Protein AF-A0A919XMY4-F1 (afdb_monomer)

pLDDT: mean 80.83, std 18.98, range [34.69, 98.69]

Sequence (285 aa):
MEPEFDKDGRPLPEPIHHLTDFSEKLHTEYVEYVQKDGIPMADNPIEQMRMIQKELKRFMMKYKFALQEVETKIKILQEEFQMLHDYNPIEHTKSRLKSPESILKKLMRKGGASSLEEIKETIRDIAGIRITCSFISDIYRISAMLQNQNDLKTLSVKDYIKNPKPNGYKSLHMIVEVPVFMSDHEESICVEIQIRTIAMDFWASLEHKIFYKYYETVPQRLIDDLKKAADTAYELDTTMEQLHHEMEDIKRANQSDGKEDFQLLIDNQPFRIPENLLNIISPKS

Radius of gyration: 25.49 Å; Cα contacts (8 Å, |Δi|>4): 297; chains: 1; bounding box: 72×59×70 Å

Secondary structure (DSSP, 8-state):
-PPPB-TTSPBPPPP---HHHHHHHHHHHHHHHHHHS-----S-HHHHHHHHHHHHHHHHHHHHHHHHHHHHHHHHHHHHHHHHSSS-SEEEEEEEEPPHHHHHHHHHTTT--SSHHHHHHH-TTSEEEEEEESSHHHHHHHHHHHHT-TT-EEEEEEETTTS--TT----EEEEEEEEEE-SS-EEEEEEEEEEEEHHHHHHHHHHHHHHHHHTT---HHHHHHHHHHHHHHHHHHHHHHHHHHHHHHHHHHH--------EEEETTEEEEPPHHHHHHHS---

Solvent-accessible surface area (backbone atoms only — not comparable to full-atom values): 16484 Å² total; per-residue (Å²): 132,85,84,53,61,45,101,85,73,45,75,52,78,77,83,80,89,48,76,65,62,51,53,53,48,55,50,51,55,50,54,55,54,53,71,73,53,88,65,88,75,68,96,41,72,69,58,50,52,50,51,53,52,50,51,53,49,52,57,55,45,53,40,52,50,38,47,51,56,53,49,50,55,51,48,51,52,48,51,52,28,62,74,76,42,99,60,56,52,61,74,50,74,48,78,47,74,59,50,71,67,59,48,50,61,51,31,57,78,69,78,51,68,94,47,75,67,50,42,55,74,73,47,49,63,46,17,33,39,38,41,28,15,71,34,73,68,36,40,56,50,53,50,50,58,52,58,67,36,91,69,36,47,74,75,47,78,49,56,19,67,86,54,49,45,95,60,36,52,48,34,38,37,35,33,30,35,29,76,34,82,54,101,86,52,76,45,79,39,53,34,24,40,37,33,27,29,57,56,41,49,53,52,53,54,50,51,50,56,51,58,68,71,52,79,83,70,79,57,66,68,57,44,52,52,46,19,51,53,36,52,54,39,51,53,49,50,53,52,54,43,51,53,50,52,52,51,52,54,54,48,58,76,67,66,83,83,80,91,79,82,78,63,47,72,57,96,88,40,83,38,78,66,53,68,74,55,52,65,68,72,46,80,82,128

Mean predicted aligned error: 12.59 Å

Structure (mmCIF, N/CA/C/O backbone):
data_AF-A0A919XMY4-F1
#
_entry.id   AF-A0A919XMY4-F1
#
loop_
_atom_site.group_PDB
_atom_site.id
_atom_site.type_symbol
_atom_site.label_atom_id
_atom_site.label_alt_id
_atom_site.label_comp_id
_atom_site.label_asym_id
_atom_site.label_entity_id
_atom_site.label_seq_id
_atom_site.pdbx_PDB_ins_code
_atom_site.Cartn_x
_atom_site.Cartn_y
_atom_site.Cartn_z
_atom_site.occupancy
_atom_site.B_iso_or_equiv
_atom_site.auth_seq_id
_atom_site.auth_comp_id
_atom_site.auth_asym_id
_atom_site.auth_atom_id
_atom_site.pdbx_PDB_model_num
ATOM 1 N N . MET A 1 1 ? 30.631 -27.951 -10.699 1.00 41.69 1 MET A N 1
ATOM 2 C CA . MET A 1 1 ? 29.655 -27.473 -9.700 1.00 41.69 1 MET A CA 1
ATOM 3 C C . MET A 1 1 ? 28.334 -28.135 -10.026 1.00 41.69 1 MET A C 1
ATOM 5 O O . MET A 1 1 ? 28.025 -28.238 -11.207 1.00 41.69 1 MET A O 1
ATOM 9 N N . GLU A 1 2 ? 27.627 -28.671 -9.033 1.00 34.69 2 GLU A N 1
ATOM 10 C CA . GLU A 1 2 ? 26.255 -29.151 -9.241 1.00 34.69 2 GLU A CA 1
ATOM 11 C C . GLU A 1 2 ? 25.323 -27.940 -9.448 1.00 34.69 2 GLU A C 1
ATOM 13 O O . GLU A 1 2 ? 25.548 -26.912 -8.807 1.00 34.69 2 GLU A O 1
ATOM 18 N N . PRO A 1 3 ? 24.329 -28.011 -10.352 1.00 43.81 3 PRO A N 1
ATOM 19 C CA . PRO A 1 3 ? 23.424 -26.894 -10.614 1.00 43.81 3 PRO A CA 1
ATOM 20 C C . PRO A 1 3 ? 22.475 -26.660 -9.429 1.00 43.81 3 PRO A C 1
ATOM 22 O O . PRO A 1 3 ? 21.850 -27.598 -8.935 1.00 43.81 3 PRO A O 1
ATOM 25 N N . GLU A 1 4 ? 22.351 -25.409 -8.981 1.00 47.38 4 GLU A N 1
ATOM 26 C CA . GLU A 1 4 ? 21.371 -25.010 -7.963 1.00 47.38 4 GLU A CA 1
ATOM 27 C C . GLU A 1 4 ? 19.981 -24.806 -8.586 1.00 47.38 4 GLU A C 1
ATOM 29 O O . GLU A 1 4 ? 19.860 -24.463 -9.760 1.00 47.38 4 GLU A O 1
ATOM 34 N N . PHE A 1 5 ? 18.917 -25.008 -7.805 1.00 58.41 5 PHE A N 1
ATOM 35 C CA . PHE A 1 5 ? 17.522 -24.935 -8.256 1.00 58.41 5 PHE A CA 1
ATOM 36 C C . PHE A 1 5 ? 16.726 -23.916 -7.427 1.00 58.41 5 PHE A C 1
ATOM 38 O O . PHE A 1 5 ? 16.998 -23.706 -6.245 1.00 58.41 5 PHE A O 1
ATOM 45 N N . ASP A 1 6 ? 15.731 -23.273 -8.040 1.00 57.56 6 ASP A N 1
ATOM 46 C CA . ASP A 1 6 ? 14.829 -22.340 -7.378 1.00 57.56 6 ASP A CA 1
ATOM 47 C C . ASP A 1 6 ? 13.785 -23.056 -6.500 1.00 57.56 6 ASP A C 1
ATOM 49 O O . ASP A 1 6 ? 13.635 -24.279 -6.501 1.00 57.56 6 ASP A O 1
ATOM 53 N N . LYS A 1 7 ? 13.021 -22.263 -5.741 1.00 41.16 7 LYS A N 1
ATOM 54 C CA . LYS A 1 7 ? 11.948 -22.731 -4.842 1.00 41.16 7 LYS A CA 1
ATOM 55 C C . LYS A 1 7 ? 10.801 -23.487 -5.537 1.00 41.16 7 LYS A C 1
ATOM 57 O O . LYS A 1 7 ? 9.967 -24.055 -4.838 1.00 41.16 7 LYS A O 1
ATOM 62 N N . ASP A 1 8 ? 10.752 -23.465 -6.868 1.00 50.22 8 ASP A N 1
ATOM 63 C CA . ASP A 1 8 ? 9.780 -24.175 -7.698 1.00 50.22 8 ASP A CA 1
ATOM 64 C C . ASP A 1 8 ? 10.435 -25.363 -8.451 1.00 50.22 8 ASP A C 1
ATOM 66 O O . ASP A 1 8 ? 9.806 -25.957 -9.326 1.00 50.22 8 ASP A O 1
ATOM 70 N N . GLY A 1 9 ? 11.685 -25.725 -8.126 1.00 39.31 9 GLY A N 1
ATOM 71 C CA . GLY A 1 9 ? 12.407 -26.865 -8.701 1.00 39.31 9 GLY A CA 1
ATOM 72 C C . GLY A 1 9 ? 13.001 -26.622 -10.091 1.00 39.31 9 GLY A C 1
ATOM 73 O O . GLY A 1 9 ? 13.332 -27.583 -10.786 1.00 39.31 9 GLY A O 1
ATOM 74 N N . ARG A 1 10 ? 13.135 -25.364 -10.528 1.00 54.97 10 ARG A N 1
ATOM 75 C CA . ARG A 1 10 ? 13.745 -25.008 -11.820 1.00 54.97 10 ARG A CA 1
ATOM 76 C C . ARG A 1 10 ? 15.230 -24.689 -11.645 1.00 54.97 10 ARG A C 1
ATOM 78 O O . ARG A 1 10 ? 15.568 -24.017 -10.678 1.00 54.97 10 ARG A O 1
ATOM 85 N N . PRO A 1 11 ? 16.122 -25.130 -12.546 1.00 38.53 11 PRO A N 1
ATOM 86 C CA . PRO A 1 11 ? 17.546 -24.830 -12.428 1.00 38.53 11 PRO A CA 1
ATOM 87 C C . PRO A 1 11 ? 17.769 -23.313 -12.478 1.00 38.53 11 PRO A C 1
ATOM 89 O O . PRO A 1 11 ? 17.250 -22.628 -13.364 1.00 38.53 11 PRO A O 1
ATOM 92 N N . LEU A 1 12 ? 18.514 -22.790 -11.506 1.00 39.41 12 LEU A N 1
ATOM 93 C CA . LEU A 1 12 ? 18.945 -21.401 -11.480 1.00 39.41 12 LEU A CA 1
ATOM 94 C C . LEU A 1 12 ? 19.948 -21.185 -12.623 1.00 39.41 12 LEU A C 1
ATOM 96 O O . LEU A 1 12 ? 20.833 -22.019 -12.827 1.00 39.41 12 LEU A O 1
ATOM 100 N N . PRO A 1 13 ? 19.824 -20.090 -13.392 1.00 43.88 13 PRO A N 1
ATOM 101 C CA . PRO A 1 13 ? 20.823 -19.757 -14.398 1.00 43.88 13 PRO A CA 1
ATOM 102 C C . PRO A 1 13 ? 22.179 -19.526 -13.720 1.00 43.88 13 PRO A C 1
ATOM 104 O O . PRO A 1 13 ? 22.237 -18.895 -12.663 1.00 43.88 13 PRO A O 1
ATOM 107 N N . GLU A 1 14 ? 23.259 -20.033 -14.325 1.00 42.19 14 GLU A N 1
ATOM 108 C CA . GLU A 1 14 ? 24.609 -19.857 -13.782 1.00 42.19 14 GLU A CA 1
ATOM 109 C C . GLU A 1 14 ? 24.935 -18.365 -13.567 1.00 42.19 14 GLU A C 1
ATOM 111 O O . GLU A 1 14 ? 24.555 -17.521 -14.391 1.00 42.19 14 GLU A O 1
ATOM 116 N N . PRO A 1 15 ? 25.639 -18.010 -12.475 1.00 40.59 15 PRO A N 1
ATOM 117 C CA . PRO A 1 15 ? 26.050 -16.636 -12.233 1.00 40.59 15 PRO A CA 1
ATOM 118 C C . PRO A 1 15 ? 26.950 -16.148 -13.376 1.00 40.59 15 PRO A C 1
ATOM 120 O O . PRO A 1 15 ? 28.037 -16.671 -13.617 1.00 40.59 15 PRO A O 1
ATOM 123 N N . ILE A 1 16 ? 26.491 -15.118 -14.092 1.00 43.62 16 ILE A N 1
ATOM 124 C CA . ILE A 1 16 ? 27.255 -14.473 -15.164 1.00 43.62 16 ILE A CA 1
ATOM 125 C C . ILE A 1 16 ? 28.449 -13.756 -14.520 1.00 43.62 16 ILE A C 1
ATOM 127 O O . ILE A 1 16 ? 28.322 -12.645 -14.008 1.00 43.62 16 ILE A O 1
ATOM 131 N N . HIS A 1 17 ? 29.616 -14.400 -14.532 1.00 41.69 17 HIS A N 1
ATOM 132 C CA . HIS A 1 17 ? 30.827 -13.900 -13.875 1.00 41.69 17 HIS A CA 1
ATOM 133 C C . HIS A 1 17 ? 31.517 -12.721 -14.584 1.00 41.69 17 HIS A C 1
ATOM 135 O O . HIS A 1 17 ? 32.494 -12.194 -14.055 1.00 41.69 17 HIS A O 1
ATOM 141 N N . HIS A 1 18 ? 31.000 -12.226 -15.713 1.00 43.22 18 HIS A N 1
ATOM 142 C CA . HIS A 1 18 ? 31.602 -11.101 -16.431 1.00 43.22 18 HIS A CA 1
ATOM 143 C C . HIS A 1 18 ? 30.541 -10.106 -16.926 1.00 43.22 18 HIS A C 1
ATOM 145 O O . HIS A 1 18 ? 29.898 -10.297 -17.955 1.00 43.22 18 HIS A O 1
ATOM 151 N N . LEU A 1 19 ? 30.381 -8.998 -16.192 1.00 39.72 19 LEU A N 1
ATOM 152 C CA . LEU A 1 19 ? 29.582 -7.831 -16.608 1.00 39.72 19 LEU A CA 1
ATOM 153 C C . LEU A 1 19 ? 30.099 -7.192 -17.917 1.00 39.72 19 LEU A C 1
ATOM 155 O O . LEU A 1 19 ? 29.344 -6.490 -18.585 1.00 39.72 19 LEU A O 1
ATOM 159 N N . THR A 1 20 ? 31.358 -7.440 -18.292 1.00 40.69 20 THR A N 1
ATOM 160 C CA . THR A 1 20 ? 31.989 -6.942 -19.526 1.00 40.69 20 THR A CA 1
ATOM 161 C C . THR A 1 20 ? 31.537 -7.713 -20.766 1.00 40.69 20 THR A C 1
ATOM 163 O O . THR A 1 20 ? 31.088 -7.089 -21.723 1.00 40.69 20 THR A O 1
ATOM 166 N N . ASP A 1 21 ? 31.517 -9.047 -20.713 1.00 41.78 21 ASP A N 1
ATOM 167 C CA . ASP A 1 21 ? 31.079 -9.886 -21.842 1.00 41.78 21 ASP A CA 1
ATOM 168 C C . ASP A 1 21 ? 29.578 -9.729 -22.119 1.00 41.78 21 ASP A C 1
ATOM 170 O O . ASP A 1 21 ? 29.122 -9.829 -23.255 1.00 41.78 21 ASP A O 1
ATOM 174 N N . PHE A 1 22 ? 28.791 -9.435 -21.080 1.00 43.94 22 PHE A N 1
ATOM 175 C CA . PHE A 1 22 ? 27.352 -9.205 -21.192 1.00 43.94 22 PHE A CA 1
ATOM 176 C C . PHE A 1 22 ? 27.013 -7.898 -21.930 1.00 43.94 22 PHE A C 1
ATOM 178 O O . PHE A 1 22 ? 26.073 -7.859 -22.724 1.00 43.94 22 PHE A O 1
ATOM 185 N N . SER A 1 23 ? 27.803 -6.843 -21.702 1.00 42.12 23 SER A N 1
ATOM 186 C CA . SER A 1 23 ? 27.696 -5.577 -22.435 1.00 42.12 23 SER A CA 1
ATOM 187 C C . SER A 1 23 ? 27.987 -5.774 -23.921 1.00 42.12 23 SER A C 1
ATOM 189 O O . SER A 1 23 ? 27.265 -5.246 -24.761 1.00 42.12 23 SER A O 1
ATOM 191 N N . GLU A 1 24 ? 29.023 -6.545 -24.253 1.00 41.47 24 GLU A N 1
ATOM 192 C CA . GLU A 1 24 ? 29.399 -6.819 -25.644 1.00 41.47 24 GLU A CA 1
ATOM 193 C C . GLU A 1 24 ? 28.368 -7.697 -26.357 1.00 41.47 24 GLU A C 1
ATOM 195 O O . GLU A 1 24 ? 28.037 -7.441 -27.516 1.00 41.47 24 GLU A O 1
ATOM 200 N N . LYS A 1 25 ? 27.787 -8.681 -25.659 1.00 41.94 25 LYS A N 1
ATOM 201 C CA . LYS A 1 25 ? 26.754 -9.557 -26.228 1.00 41.94 25 LYS A CA 1
ATOM 202 C C . LYS A 1 25 ? 25.447 -8.820 -26.515 1.00 41.94 25 LYS A C 1
ATOM 204 O O . LYS A 1 25 ? 24.929 -8.933 -27.620 1.00 41.94 25 LYS A O 1
ATOM 209 N N . LEU A 1 26 ? 24.970 -8.007 -25.566 1.00 45.28 26 LEU A N 1
ATOM 210 C CA . LEU A 1 26 ? 23.804 -7.143 -25.777 1.00 45.28 26 LEU A CA 1
ATOM 211 C C . LEU A 1 26 ? 24.056 -6.110 -26.874 1.00 45.28 26 LEU A C 1
ATOM 213 O O . LEU A 1 26 ? 23.155 -5.818 -27.650 1.00 45.28 26 LEU A O 1
ATOM 217 N N . HIS A 1 27 ? 25.274 -5.567 -26.956 1.00 47.19 27 HIS A N 1
ATOM 218 C CA . HIS A 1 27 ? 25.643 -4.653 -28.031 1.00 47.19 27 HIS A CA 1
ATOM 219 C C . HIS A 1 27 ? 25.610 -5.355 -29.394 1.00 47.19 27 HIS A C 1
ATOM 221 O O . HIS A 1 27 ? 25.063 -4.805 -30.342 1.00 47.19 27 HIS A O 1
ATOM 227 N N . THR A 1 28 ? 26.117 -6.586 -29.480 1.00 46.22 28 THR A N 1
ATOM 228 C CA . THR A 1 28 ? 26.154 -7.364 -30.727 1.00 46.22 28 THR A CA 1
ATOM 229 C C . THR A 1 28 ? 24.750 -7.774 -31.184 1.00 46.22 28 THR A C 1
ATOM 231 O O . THR A 1 28 ? 24.394 -7.532 -32.335 1.00 46.22 28 THR A O 1
ATOM 234 N N . GLU A 1 29 ? 23.913 -8.303 -30.285 1.00 48.50 29 GLU A N 1
ATOM 235 C CA . GLU A 1 29 ? 22.518 -8.660 -30.599 1.00 48.50 29 GLU A CA 1
ATOM 236 C C . GLU A 1 29 ? 21.668 -7.427 -30.948 1.00 48.50 29 GLU A C 1
ATOM 238 O O . GLU A 1 29 ? 20.836 -7.481 -31.854 1.00 48.50 29 GLU A O 1
ATOM 243 N N . TYR A 1 30 ? 21.903 -6.288 -30.287 1.00 47.91 30 TYR A N 1
ATOM 244 C CA . TYR A 1 30 ? 21.236 -5.025 -30.607 1.00 47.91 30 TYR A CA 1
ATOM 245 C C . TYR A 1 30 ? 21.651 -4.487 -31.982 1.00 47.91 30 TYR A C 1
ATOM 247 O O . TYR A 1 30 ? 20.798 -4.035 -32.741 1.00 47.91 30 TYR A O 1
ATOM 255 N N . VAL A 1 31 ? 22.938 -4.571 -32.337 1.00 53.06 31 VAL A N 1
ATOM 256 C CA . VAL A 1 31 ? 23.450 -4.153 -33.654 1.00 53.06 31 VAL A CA 1
ATOM 257 C C . VAL A 1 31 ? 22.875 -5.026 -34.777 1.00 53.06 31 VAL A C 1
ATOM 259 O O . VAL A 1 31 ? 22.475 -4.486 -35.809 1.00 53.06 31 VAL A O 1
ATOM 262 N N . GLU A 1 32 ? 22.756 -6.341 -34.574 1.00 47.72 32 GLU A N 1
ATOM 263 C CA . GLU A 1 32 ? 22.129 -7.242 -35.554 1.00 47.72 32 GLU A CA 1
ATOM 264 C C . GLU A 1 32 ? 20.615 -7.012 -35.695 1.00 47.72 32 GLU A C 1
ATOM 266 O O . GLU A 1 32 ? 20.086 -7.047 -36.809 1.00 47.72 32 GLU A O 1
ATOM 271 N N . TYR A 1 33 ? 19.909 -6.742 -34.591 1.00 46.34 33 TYR A N 1
ATOM 272 C CA . TYR A 1 33 ? 18.477 -6.411 -34.602 1.00 46.34 33 TYR A CA 1
ATOM 273 C C . TYR A 1 33 ? 18.203 -5.123 -35.392 1.00 46.34 33 TYR A C 1
ATOM 275 O O . TYR A 1 33 ? 17.336 -5.070 -36.264 1.00 46.34 33 TYR A O 1
ATOM 283 N N . VAL A 1 34 ? 19.019 -4.105 -35.143 1.00 47.38 34 VAL A N 1
ATOM 284 C CA . VAL A 1 34 ? 18.971 -2.798 -35.798 1.00 47.38 34 VAL A CA 1
ATOM 285 C C . VAL A 1 34 ? 19.238 -2.868 -37.311 1.00 47.38 34 VAL A C 1
ATOM 287 O O . VAL A 1 34 ? 18.715 -2.053 -38.068 1.00 47.38 34 VAL A O 1
ATOM 290 N N . GLN A 1 35 ? 20.042 -3.830 -37.772 1.00 49.62 35 GLN A N 1
ATOM 291 C CA . GLN A 1 35 ? 20.335 -4.015 -39.198 1.00 49.62 35 GLN A CA 1
ATOM 292 C C . GLN A 1 35 ? 19.213 -4.729 -39.968 1.00 49.62 35 GLN A C 1
ATOM 294 O O . GLN A 1 35 ? 19.190 -4.651 -41.197 1.00 49.62 35 GLN A O 1
ATOM 299 N N . LYS A 1 36 ? 18.295 -5.424 -39.280 1.00 46.59 36 LYS A N 1
ATOM 300 C CA . LYS A 1 36 ? 17.235 -6.228 -39.911 1.00 46.59 36 LYS A CA 1
ATOM 301 C C . LYS A 1 36 ? 15.940 -5.464 -40.175 1.00 46.59 36 LYS A C 1
ATOM 303 O O . LYS A 1 36 ? 15.341 -5.683 -41.223 1.00 46.59 36 LYS A O 1
ATOM 308 N N . ASP A 1 37 ? 15.554 -4.551 -39.289 1.00 40.78 37 ASP A N 1
ATOM 309 C CA . ASP A 1 37 ? 14.349 -3.732 -39.434 1.00 40.78 37 ASP A CA 1
ATOM 310 C C . ASP A 1 37 ? 14.743 -2.254 -39.415 1.00 40.78 37 ASP A C 1
ATOM 312 O O . ASP A 1 37 ? 15.165 -1.724 -38.391 1.00 40.78 37 ASP A O 1
ATOM 316 N N . GLY A 1 38 ? 14.658 -1.595 -40.575 1.00 42.72 38 GLY A N 1
ATOM 317 C CA . GLY A 1 38 ? 15.138 -0.231 -40.812 1.00 42.72 38 GLY A CA 1
ATOM 318 C C . GLY A 1 38 ? 14.458 0.840 -39.955 1.00 42.72 38 GLY A C 1
ATOM 319 O O . GLY A 1 38 ? 13.593 1.574 -40.432 1.00 42.72 38 GLY A O 1
ATOM 320 N N . ILE A 1 39 ? 14.897 0.974 -38.705 1.00 46.66 39 ILE A N 1
ATOM 321 C CA . ILE A 1 39 ? 14.659 2.149 -37.869 1.00 46.66 39 ILE A CA 1
ATOM 322 C C . ILE A 1 39 ? 15.493 3.293 -38.471 1.00 46.66 39 ILE A C 1
ATOM 324 O O . ILE A 1 39 ? 16.689 3.096 -38.706 1.00 46.66 39 ILE A O 1
ATOM 328 N N . PRO A 1 40 ? 14.920 4.483 -38.739 1.00 44.06 40 PRO A N 1
ATOM 329 C CA . PRO A 1 40 ? 15.687 5.610 -39.252 1.00 44.06 40 PRO A CA 1
ATOM 330 C C . PRO A 1 40 ? 16.772 5.971 -38.237 1.00 44.06 40 PRO A C 1
ATOM 332 O O . PRO A 1 40 ? 16.489 6.482 -37.152 1.00 44.06 40 PRO A O 1
ATOM 335 N N . MET A 1 41 ? 18.018 5.662 -38.578 1.00 49.28 41 MET A N 1
ATOM 336 C CA . MET A 1 41 ? 19.168 6.008 -37.763 1.00 49.28 41 MET A CA 1
ATOM 337 C C . MET A 1 41 ? 19.380 7.512 -37.824 1.00 49.28 41 MET A C 1
ATOM 339 O O . MET A 1 41 ? 19.691 8.056 -38.878 1.00 49.28 41 MET A O 1
ATOM 343 N N . ALA A 1 42 ? 19.230 8.197 -36.692 1.00 52.66 42 ALA A N 1
ATOM 344 C CA . ALA A 1 42 ? 19.868 9.494 -36.547 1.00 52.66 42 ALA A CA 1
ATOM 345 C C . ALA A 1 42 ? 21.384 9.248 -36.570 1.00 52.66 42 ALA A C 1
ATOM 347 O O . ALA A 1 42 ? 21.897 8.522 -35.714 1.00 52.66 42 ALA A O 1
ATOM 348 N N . ASP A 1 43 ? 22.095 9.850 -37.524 1.00 61.78 43 ASP A N 1
ATOM 349 C CA . ASP A 1 43 ? 23.541 9.678 -37.761 1.00 61.78 43 ASP A CA 1
ATOM 350 C C . ASP A 1 43 ? 24.433 10.108 -36.569 1.00 61.78 43 ASP A C 1
ATOM 352 O O . ASP A 1 43 ? 25.660 10.011 -36.622 1.00 61.78 43 ASP A O 1
ATOM 356 N N . ASN A 1 44 ? 23.838 10.596 -35.473 1.00 76.06 44 ASN A N 1
ATOM 357 C CA . ASN A 1 44 ? 24.522 11.151 -34.314 1.00 76.06 44 ASN A CA 1
ATOM 358 C C . ASN A 1 44 ? 24.235 10.352 -33.018 1.00 76.06 44 ASN A C 1
ATOM 360 O O . ASN A 1 44 ? 23.128 10.434 -32.474 1.00 76.06 44 ASN A O 1
ATOM 364 N N . PRO A 1 45 ? 25.243 9.672 -32.433 1.00 75.88 45 PRO A N 1
ATOM 365 C CA . PRO A 1 45 ? 25.113 8.941 -31.166 1.00 75.88 45 PRO A CA 1
ATOM 366 C C . PRO A 1 45 ? 24.575 9.775 -29.989 1.00 75.88 45 PRO A C 1
ATOM 368 O O . PRO A 1 45 ? 23.895 9.255 -29.104 1.00 75.88 45 PRO A O 1
ATOM 371 N N . ILE A 1 46 ? 24.836 11.088 -29.970 1.00 77.06 46 ILE A N 1
ATOM 372 C CA . ILE A 1 46 ? 24.331 11.998 -28.927 1.00 77.06 46 ILE A CA 1
ATOM 373 C C . ILE A 1 46 ? 22.816 12.181 -29.057 1.00 77.06 46 ILE A C 1
ATOM 375 O O . ILE A 1 46 ? 22.107 12.280 -28.053 1.00 77.06 46 ILE A O 1
ATOM 379 N N . GLU A 1 47 ? 22.308 12.236 -30.285 1.00 75.62 47 GLU A N 1
ATOM 380 C CA . GLU A 1 47 ? 20.880 12.382 -30.554 1.00 75.62 47 GLU A CA 1
ATOM 381 C C . GLU A 1 47 ? 20.117 11.109 -30.183 1.00 75.62 47 GLU A C 1
ATOM 383 O O . GLU A 1 47 ? 19.093 11.192 -29.505 1.00 75.62 47 GLU A O 1
ATOM 388 N N . GLN A 1 48 ? 20.681 9.938 -30.489 1.00 73.06 48 GLN A N 1
ATOM 389 C CA . GLN A 1 48 ? 20.142 8.644 -30.057 1.00 73.06 48 GLN A CA 1
ATOM 390 C C . GLN A 1 48 ? 20.051 8.553 -28.527 1.00 73.06 48 GLN A C 1
ATOM 392 O O . GLN A 1 48 ? 18.993 8.247 -27.976 1.00 73.06 48 GLN A O 1
ATOM 397 N N . MET A 1 49 ? 21.127 8.915 -27.819 1.00 75.88 49 MET A N 1
ATOM 398 C CA . MET A 1 49 ? 21.140 8.929 -26.352 1.00 75.88 49 MET A CA 1
ATOM 399 C C . MET A 1 49 ? 20.074 9.877 -25.781 1.00 75.88 49 MET A C 1
ATOM 401 O O . MET A 1 49 ? 19.408 9.550 -24.797 1.00 75.88 49 MET A O 1
ATOM 405 N N . ARG A 1 50 ? 19.866 11.044 -26.405 1.00 81.00 50 ARG A N 1
ATOM 406 C CA . ARG A 1 50 ? 18.811 11.989 -26.003 1.00 81.00 50 ARG A CA 1
ATOM 407 C C . ARG A 1 50 ? 17.408 11.426 -26.218 1.00 81.00 50 ARG A C 1
ATOM 409 O O . ARG A 1 50 ? 16.553 11.642 -25.359 1.00 81.00 50 ARG A O 1
ATOM 416 N N . MET A 1 51 ? 17.167 10.716 -27.320 1.00 78.56 51 MET A N 1
ATOM 417 C CA . MET A 1 51 ? 15.876 10.072 -27.581 1.00 78.56 51 MET A CA 1
ATOM 418 C C . MET A 1 51 ? 15.580 8.991 -26.537 1.00 78.56 51 MET A C 1
ATOM 420 O O . MET A 1 51 ? 14.536 9.054 -25.889 1.00 78.56 51 MET A O 1
ATOM 424 N N . ILE A 1 52 ? 16.540 8.102 -26.262 1.00 83.50 52 ILE A N 1
ATOM 425 C CA . ILE A 1 52 ? 16.410 7.048 -25.240 1.00 83.50 52 ILE A CA 1
ATOM 426 C C . ILE A 1 52 ? 16.144 7.656 -23.856 1.00 83.50 52 ILE A C 1
ATOM 428 O O . ILE A 1 52 ? 15.239 7.233 -23.135 1.00 83.50 52 ILE A O 1
ATOM 432 N N . GLN A 1 53 ? 16.892 8.699 -23.479 1.00 84.50 53 GLN A N 1
ATOM 433 C CA . GLN A 1 53 ? 16.665 9.404 -22.214 1.00 84.50 53 GLN A CA 1
ATOM 434 C C . GLN A 1 53 ? 15.260 10.010 -22.133 1.00 84.50 53 GLN A C 1
ATOM 436 O O . GLN A 1 53 ? 14.632 9.973 -21.072 1.00 84.50 53 GLN A O 1
ATOM 441 N N . LYS A 1 54 ? 14.757 10.575 -23.236 1.00 88.69 54 LYS A N 1
ATOM 442 C CA . LYS A 1 54 ? 13.416 11.164 -23.302 1.00 88.69 54 LYS A CA 1
ATOM 443 C C . LYS A 1 54 ? 12.331 10.099 -23.157 1.00 88.69 54 LYS A C 1
ATOM 445 O O . LYS A 1 54 ? 11.390 10.317 -22.393 1.00 88.69 54 LYS A O 1
ATOM 450 N N . GLU A 1 55 ? 12.472 8.961 -23.828 1.00 87.62 55 GLU A N 1
ATOM 451 C CA . GLU A 1 55 ? 11.543 7.831 -23.722 1.00 87.62 55 GLU A CA 1
ATOM 452 C C . GLU A 1 55 ? 11.521 7.245 -22.312 1.00 87.62 55 GLU A C 1
ATOM 454 O O . GLU A 1 55 ? 10.450 7.141 -21.714 1.00 87.62 55 GLU A O 1
ATOM 459 N N . LEU A 1 56 ? 12.690 6.975 -21.722 1.00 87.69 56 LEU A N 1
ATOM 460 C CA . LEU A 1 56 ? 12.784 6.476 -20.350 1.00 87.69 56 LEU A CA 1
ATOM 461 C C . LEU A 1 56 ? 12.186 7.471 -19.349 1.00 87.69 56 LEU A C 1
ATOM 463 O O . LEU A 1 56 ? 11.444 7.087 -18.444 1.00 87.69 56 LEU A O 1
ATOM 467 N N . LYS A 1 57 ? 12.458 8.771 -19.519 1.00 90.75 57 LYS A N 1
ATOM 468 C CA . LYS A 1 57 ? 11.866 9.813 -18.673 1.00 90.75 57 LYS A CA 1
ATOM 469 C C . LYS A 1 57 ? 10.346 9.821 -18.795 1.00 90.75 57 LYS A C 1
ATOM 471 O O . LYS A 1 57 ? 9.667 9.916 -17.775 1.00 90.75 57 LYS A O 1
ATOM 476 N N . ARG A 1 58 ? 9.811 9.705 -20.014 1.00 91.12 58 ARG A N 1
ATOM 477 C CA . ARG A 1 58 ? 8.366 9.646 -20.262 1.00 91.12 58 ARG A CA 1
ATOM 478 C C . ARG A 1 58 ? 7.747 8.394 -19.644 1.00 91.12 58 ARG A C 1
ATOM 480 O O . ARG A 1 58 ? 6.713 8.505 -18.996 1.00 91.12 58 ARG A O 1
ATOM 487 N N . PHE A 1 59 ? 8.399 7.242 -19.778 1.00 91.81 59 PHE A N 1
ATOM 488 C CA . PHE A 1 59 ? 7.989 5.990 -19.146 1.00 91.81 59 PHE A CA 1
ATOM 489 C C . PHE A 1 59 ? 7.885 6.141 -17.624 1.00 91.81 59 PHE A C 1
ATOM 491 O O . PHE A 1 59 ? 6.821 5.919 -17.053 1.00 91.81 59 PHE A O 1
ATOM 498 N N . MET A 1 60 ? 8.948 6.618 -16.969 1.00 94.75 60 MET A N 1
ATOM 499 C CA . MET A 1 60 ? 8.976 6.806 -15.512 1.00 94.75 60 MET A CA 1
ATOM 500 C C . MET A 1 60 ? 7.980 7.868 -15.023 1.00 94.75 60 MET A C 1
ATOM 502 O O . MET A 1 60 ? 7.430 7.750 -13.928 1.00 94.75 60 MET A O 1
ATOM 506 N N . MET A 1 61 ? 7.737 8.905 -15.826 1.00 94.44 61 MET A N 1
ATOM 507 C CA . MET A 1 61 ? 6.828 10.001 -15.490 1.00 94.44 61 MET A CA 1
ATOM 508 C C . MET A 1 61 ? 5.377 9.533 -15.337 1.00 94.44 61 MET A C 1
ATOM 510 O O . MET A 1 61 ? 4.720 9.955 -14.390 1.00 94.44 61 MET A O 1
ATOM 514 N N . LYS A 1 62 ? 4.907 8.617 -16.191 1.00 95.19 62 LYS A N 1
ATOM 515 C CA . LYS A 1 62 ? 3.548 8.052 -16.105 1.00 95.19 62 LYS A CA 1
ATOM 516 C C . LYS A 1 62 ? 3.291 7.399 -14.741 1.00 95.19 62 LYS A C 1
ATOM 518 O O . LYS A 1 62 ? 2.280 7.665 -14.104 1.00 95.19 62 LYS A O 1
ATOM 523 N N . TYR A 1 63 ? 4.251 6.615 -14.244 1.00 97.00 63 TYR A N 1
ATOM 524 C CA . TYR A 1 63 ? 4.171 5.991 -12.916 1.00 97.00 63 TYR A CA 1
ATOM 525 C C . TYR A 1 63 ? 4.243 7.004 -11.776 1.00 97.00 63 TYR A C 1
ATOM 527 O O . TYR A 1 63 ? 3.579 6.823 -10.759 1.00 97.00 63 TYR A O 1
ATOM 535 N N . LYS A 1 64 ? 5.024 8.080 -11.931 1.00 96.81 64 LYS A N 1
ATOM 536 C CA . LYS A 1 64 ? 5.024 9.179 -10.959 1.00 96.81 64 LYS A CA 1
ATOM 537 C C . LYS A 1 64 ? 3.643 9.836 -10.873 1.00 96.81 64 LYS A C 1
ATOM 539 O O . LYS A 1 64 ? 3.178 10.085 -9.770 1.00 96.81 64 LYS A O 1
ATOM 544 N N . PHE A 1 65 ? 2.999 10.107 -12.005 1.00 97.31 65 PHE A N 1
ATOM 545 C CA . PHE A 1 65 ? 1.667 10.714 -12.022 1.00 97.31 65 PHE A CA 1
ATOM 546 C C . PHE A 1 65 ? 0.603 9.767 -11.465 1.00 97.31 65 PHE A C 1
ATOM 548 O O . PHE A 1 65 ? -0.175 10.182 -10.615 1.00 97.31 65 PHE A O 1
ATOM 555 N N . ALA A 1 66 ? 0.656 8.478 -11.811 1.00 97.62 66 ALA A N 1
ATOM 556 C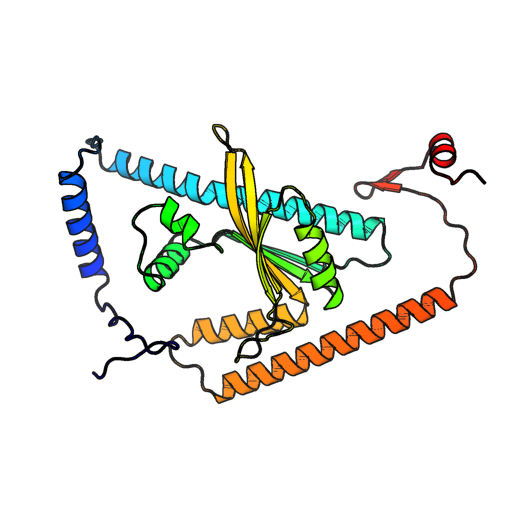 CA . ALA A 1 66 ? -0.211 7.467 -11.202 1.00 97.62 66 ALA A CA 1
ATOM 557 C C . ALA A 1 66 ? -0.079 7.421 -9.668 1.00 97.62 66 ALA A C 1
ATOM 559 O O . ALA A 1 66 ? -1.078 7.287 -8.967 1.00 97.62 66 ALA A O 1
ATOM 560 N N . LEU A 1 67 ? 1.143 7.564 -9.129 1.00 97.50 67 LEU A N 1
ATOM 561 C CA . LEU A 1 67 ? 1.351 7.674 -7.680 1.00 97.50 67 LEU A CA 1
ATOM 562 C C . LEU A 1 67 ? 0.650 8.902 -7.098 1.00 97.50 67 LEU A C 1
ATOM 564 O O . LEU A 1 67 ? -0.031 8.766 -6.091 1.00 97.50 67 LEU A O 1
ATOM 568 N N . GLN A 1 68 ? 0.785 10.069 -7.730 1.00 97.50 68 GLN A N 1
ATOM 569 C CA . GLN A 1 68 ? 0.193 11.317 -7.237 1.00 97.50 68 GLN A CA 1
ATOM 570 C C . GLN A 1 68 ? -1.343 11.275 -7.219 1.00 97.50 68 GLN A C 1
ATOM 572 O O . GLN A 1 68 ? -1.955 11.752 -6.263 1.00 97.50 68 GLN A O 1
ATOM 577 N N . GLU A 1 69 ? -1.960 10.670 -8.236 1.00 97.50 69 GLU A N 1
ATOM 578 C CA . GLU A 1 69 ? -3.412 10.452 -8.298 1.00 97.50 69 GLU A CA 1
ATOM 579 C C . GLU A 1 69 ? -3.894 9.612 -7.105 1.00 97.50 69 GLU A C 1
ATOM 581 O O . GLU A 1 69 ? -4.799 10.002 -6.363 1.00 97.50 69 GLU A O 1
ATOM 586 N N . VAL A 1 70 ? -3.237 8.475 -6.853 1.00 97.69 70 VAL A N 1
ATOM 587 C CA . VAL A 1 70 ? -3.607 7.588 -5.740 1.00 97.69 70 VAL A CA 1
ATOM 588 C C . VAL A 1 70 ? -3.273 8.210 -4.381 1.00 97.69 70 VAL A C 1
ATOM 590 O O . VAL A 1 70 ? -4.062 8.087 -3.447 1.00 97.69 70 VAL A O 1
ATOM 593 N N . GLU A 1 71 ? -2.150 8.919 -4.248 1.00 97.38 71 GLU A N 1
ATOM 594 C CA . GLU A 1 71 ? -1.807 9.668 -3.030 1.00 97.38 71 GLU A CA 1
ATOM 595 C C . GLU A 1 71 ? -2.869 10.714 -2.694 1.00 97.38 71 GLU A C 1
ATOM 597 O O . GLU A 1 71 ? -3.255 10.837 -1.534 1.00 97.38 71 GLU A O 1
ATOM 602 N N . THR A 1 72 ? -3.380 11.424 -3.702 1.00 97.06 72 THR A N 1
ATOM 603 C CA . THR A 1 72 ? -4.448 12.415 -3.527 1.00 97.06 72 THR A CA 1
ATOM 604 C C . THR A 1 72 ? -5.720 11.753 -3.013 1.00 97.06 72 THR A C 1
ATOM 606 O O . THR A 1 72 ? -6.299 12.212 -2.032 1.00 97.06 72 THR A O 1
ATOM 609 N N . LYS A 1 73 ? -6.113 10.620 -3.601 1.00 96.75 73 LYS A N 1
ATOM 610 C CA . LYS A 1 73 ? -7.275 9.834 -3.158 1.00 96.75 73 LYS A CA 1
ATOM 611 C C . LYS A 1 73 ? -7.144 9.373 -1.708 1.00 96.75 73 LYS A C 1
ATOM 613 O O . LYS A 1 73 ? -8.095 9.489 -0.942 1.00 96.75 73 LYS A O 1
ATOM 618 N N . ILE A 1 74 ? -5.969 8.879 -1.317 1.00 96.62 74 ILE A N 1
ATOM 619 C CA . ILE A 1 74 ? -5.717 8.436 0.060 1.00 96.62 74 ILE A CA 1
ATOM 620 C C . ILE A 1 74 ? -5.719 9.625 1.025 1.00 96.62 74 ILE A C 1
ATOM 622 O O . ILE A 1 74 ? -6.264 9.516 2.120 1.00 96.62 74 ILE A O 1
ATOM 626 N N . LYS A 1 75 ? -5.145 10.762 0.621 1.00 95.06 75 LYS A N 1
ATOM 627 C CA . LYS A 1 75 ? -5.142 11.989 1.420 1.00 95.06 75 LYS A CA 1
ATOM 628 C C . LYS A 1 75 ? -6.563 12.505 1.668 1.00 95.06 75 LYS A C 1
ATOM 630 O O . LYS A 1 75 ? -6.870 12.854 2.799 1.00 95.06 75 LYS A O 1
ATOM 635 N N . ILE A 1 76 ? -7.429 12.485 0.653 1.00 94.19 76 ILE A N 1
ATOM 636 C CA . ILE A 1 76 ? -8.845 12.856 0.802 1.00 94.19 76 ILE A CA 1
ATOM 637 C C . ILE A 1 76 ? -9.530 11.960 1.837 1.00 94.19 76 ILE A C 1
ATOM 639 O O . ILE A 1 76 ? -10.183 12.479 2.734 1.00 94.19 76 ILE A O 1
ATOM 643 N N . LEU A 1 77 ? -9.333 10.635 1.763 1.00 93.62 77 LEU A N 1
ATOM 644 C CA . LEU A 1 77 ? -9.863 9.720 2.781 1.00 93.62 77 LEU A CA 1
ATOM 645 C C . LEU A 1 77 ? -9.332 10.097 4.173 1.00 93.62 77 LEU A C 1
ATOM 647 O O . LEU A 1 77 ? -10.105 10.211 5.116 1.00 93.62 77 LEU A O 1
ATOM 651 N N . GLN A 1 78 ? -8.025 10.337 4.303 1.00 91.25 78 GLN A N 1
ATOM 652 C CA . GLN A 1 78 ? -7.404 10.712 5.575 1.00 91.25 78 GLN A CA 1
ATOM 653 C C . GLN A 1 78 ? -7.993 12.007 6.167 1.00 91.25 78 GLN A C 1
ATOM 655 O O . GLN A 1 78 ? -8.228 12.061 7.374 1.00 91.25 78 GLN A O 1
ATOM 660 N N . GLU A 1 79 ? -8.234 13.029 5.343 1.00 90.06 79 GLU A N 1
ATOM 661 C CA . GLU A 1 79 ? -8.829 14.307 5.758 1.00 90.06 79 GLU A CA 1
ATOM 662 C C . GLU A 1 79 ? -10.316 14.160 6.111 1.00 90.06 79 GLU A C 1
ATOM 664 O O . GLU A 1 79 ? -10.747 14.666 7.146 1.00 90.06 79 GLU A O 1
ATOM 669 N N . GLU A 1 80 ? 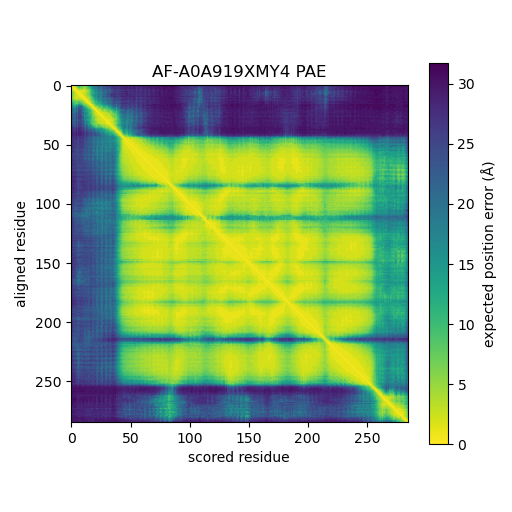-11.084 13.406 5.319 1.00 89.38 80 GLU A N 1
ATOM 670 C CA . GLU A 1 80 ? -12.489 13.086 5.604 1.00 89.38 80 GLU A CA 1
ATOM 671 C C . GLU A 1 80 ? -12.629 12.396 6.967 1.00 89.38 80 GLU A C 1
ATOM 673 O O . GLU A 1 80 ? -13.461 12.786 7.789 1.00 89.38 80 GLU A O 1
ATOM 678 N N . PHE A 1 81 ? -11.755 11.426 7.252 1.00 87.56 81 PHE A N 1
ATOM 679 C CA . PHE A 1 81 ? -11.708 10.751 8.543 1.00 87.56 81 PHE A CA 1
ATOM 680 C C . PHE A 1 81 ? -11.424 11.692 9.706 1.00 87.56 81 PHE A C 1
ATOM 682 O O . PHE A 1 81 ? -12.082 11.607 10.737 1.00 87.56 81 PHE A O 1
ATOM 689 N N . GLN A 1 82 ? -10.470 12.601 9.535 1.00 83.62 82 GLN A N 1
ATOM 690 C CA . GLN A 1 82 ? -10.118 13.563 10.571 1.00 83.62 82 GLN A CA 1
ATOM 691 C C . GLN A 1 82 ? -11.251 14.561 10.862 1.00 83.62 82 GLN A C 1
ATOM 693 O O . GLN A 1 82 ? -11.343 15.063 11.980 1.00 83.62 82 GLN A O 1
ATOM 698 N N . MET A 1 83 ? -12.091 14.866 9.870 1.00 78.62 83 MET A N 1
ATOM 699 C CA . MET A 1 83 ? -13.197 15.816 10.013 1.00 78.62 83 MET A CA 1
ATOM 700 C C . MET A 1 83 ? -14.482 15.178 10.549 1.00 78.62 83 MET A C 1
ATOM 702 O O . MET A 1 83 ? -15.229 15.842 11.262 1.00 78.62 83 MET A O 1
ATOM 706 N N . LEU A 1 84 ? -14.771 13.928 10.172 1.00 78.44 84 LEU A N 1
ATOM 707 C CA . LEU A 1 84 ? -16.076 13.294 10.408 1.00 78.44 84 LEU A CA 1
ATOM 708 C C . LEU A 1 84 ? -16.065 12.203 11.482 1.00 78.44 84 LEU A C 1
ATOM 710 O O . LEU A 1 84 ? -17.132 11.719 11.867 1.00 78.44 84 LEU A O 1
ATOM 714 N N . HIS A 1 85 ? -14.890 11.766 11.934 1.00 75.06 85 HIS A N 1
ATOM 715 C CA . HIS A 1 85 ? -14.766 10.623 12.828 1.00 75.06 85 HIS A CA 1
ATOM 716 C C . HIS A 1 85 ? -13.865 10.915 14.029 1.00 75.06 85 HIS A C 1
ATOM 718 O O . HIS A 1 85 ? -12.927 11.703 13.962 1.00 75.06 85 HIS A O 1
ATOM 724 N N . ASP A 1 86 ? -14.138 10.211 15.129 1.00 71.38 86 ASP A N 1
ATOM 725 C CA . ASP A 1 86 ? -13.387 10.324 16.385 1.00 71.38 86 ASP A CA 1
ATOM 726 C C . ASP A 1 86 ? -11.932 9.840 16.277 1.00 71.38 86 ASP A C 1
ATOM 728 O O . ASP A 1 86 ? -11.104 10.171 17.127 1.00 71.38 86 ASP A O 1
ATOM 732 N N . TYR A 1 87 ? -11.610 9.045 15.250 1.00 82.50 87 TYR A N 1
ATOM 733 C CA . TYR A 1 87 ? -10.262 8.538 15.006 1.00 82.50 87 TYR A CA 1
ATOM 734 C C . TYR A 1 87 ? -9.952 8.426 13.507 1.00 82.50 87 TYR A C 1
ATOM 736 O O . TYR A 1 87 ? -10.847 8.237 12.678 1.00 82.50 87 TYR A O 1
ATOM 744 N N . ASN A 1 88 ? -8.660 8.514 13.166 1.00 86.44 88 ASN A N 1
ATOM 745 C CA . ASN A 1 88 ? -8.173 8.361 11.799 1.00 86.44 88 ASN A CA 1
ATOM 746 C C . ASN A 1 88 ? -7.572 6.959 11.590 1.00 86.44 88 ASN A C 1
ATOM 748 O O . ASN A 1 88 ? -6.583 6.641 12.244 1.00 86.44 88 ASN A O 1
ATOM 752 N N . PRO A 1 89 ? -8.102 6.138 10.667 1.00 90.62 89 PRO A N 1
ATOM 753 C CA . PRO A 1 89 ? -7.571 4.805 10.382 1.00 90.62 89 PRO A CA 1
ATOM 754 C C . PRO A 1 89 ? -6.217 4.815 9.655 1.00 90.62 89 PRO A C 1
ATOM 756 O O . PRO A 1 89 ? -5.603 3.758 9.509 1.00 90.62 89 PRO A O 1
ATOM 759 N N . ILE A 1 90 ? -5.764 5.961 9.130 1.00 94.56 90 ILE A N 1
ATOM 760 C CA . ILE A 1 90 ? -4.496 6.105 8.403 1.00 94.56 90 ILE A CA 1
ATOM 761 C C . ILE A 1 90 ? -3.513 6.918 9.247 1.00 94.56 90 ILE A C 1
ATOM 763 O O . ILE A 1 90 ? -3.658 8.128 9.412 1.00 94.56 90 ILE A O 1
ATOM 767 N N . GLU A 1 91 ? -2.446 6.258 9.692 1.00 93.06 91 GLU A N 1
ATOM 768 C CA . GLU A 1 91 ? -1.368 6.866 10.479 1.00 93.06 91 GLU A CA 1
ATOM 769 C C . GLU A 1 91 ? -0.386 7.620 9.584 1.00 93.06 91 GLU A C 1
ATOM 771 O O . GLU A 1 91 ? -0.025 8.771 9.825 1.00 93.06 91 GLU A O 1
ATOM 776 N N . HIS A 1 92 ? 0.082 6.955 8.526 1.00 91.62 92 HIS A N 1
ATOM 777 C CA . HIS A 1 92 ? 0.972 7.564 7.546 1.00 91.62 92 HIS A CA 1
ATOM 778 C C . HIS A 1 92 ? 0.993 6.791 6.231 1.00 91.62 92 HIS A C 1
ATOM 780 O O . HIS A 1 92 ? 0.743 5.584 6.173 1.00 91.62 92 HIS A O 1
ATOM 786 N N . THR A 1 93 ? 1.391 7.487 5.170 1.00 96.19 93 THR A N 1
ATOM 787 C CA . THR A 1 93 ? 1.595 6.920 3.840 1.00 96.19 93 THR A CA 1
ATOM 788 C C . THR A 1 93 ? 3.036 7.126 3.379 1.00 96.19 93 THR A C 1
ATOM 790 O O . THR A 1 93 ? 3.715 8.077 3.769 1.00 96.19 93 THR A O 1
ATOM 793 N N . LYS A 1 94 ? 3.550 6.196 2.572 1.00 95.94 94 LYS A N 1
ATOM 794 C CA . LYS A 1 94 ? 4.855 6.315 1.905 1.00 95.94 94 LYS A CA 1
ATOM 795 C C . LYS A 1 94 ? 4.720 5.851 0.468 1.00 95.94 94 LYS A C 1
ATOM 797 O O . LYS A 1 94 ? 4.342 4.705 0.237 1.00 95.94 94 LYS A O 1
ATOM 802 N N . SER A 1 95 ? 5.101 6.684 -0.486 1.00 96.31 95 SER A N 1
ATOM 803 C CA . SER A 1 95 ? 5.228 6.273 -1.880 1.00 96.31 95 SER A CA 1
ATOM 804 C C . SER A 1 95 ? 6.667 5.941 -2.244 1.00 96.31 95 SER A C 1
ATOM 806 O O . SER A 1 95 ? 7.641 6.382 -1.627 1.00 96.31 95 SER A O 1
ATOM 808 N N . ARG A 1 96 ? 6.805 5.102 -3.264 1.00 94.69 96 ARG A N 1
ATOM 809 C CA . ARG A 1 96 ? 8.083 4.741 -3.856 1.00 94.69 96 ARG A CA 1
ATOM 810 C C . ARG A 1 96 ? 7.902 4.523 -5.346 1.00 94.69 96 ARG A C 1
ATOM 812 O O . ARG A 1 96 ? 7.063 3.737 -5.774 1.00 94.69 96 ARG A O 1
ATOM 819 N N . LEU A 1 97 ? 8.802 5.124 -6.112 1.00 96.12 97 LEU A N 1
ATOM 820 C CA . LEU A 1 97 ? 9.022 4.784 -7.508 1.00 96.12 97 LEU A CA 1
ATOM 821 C C . LEU A 1 97 ? 10.262 3.887 -7.618 1.00 96.12 97 LEU A C 1
ATOM 823 O O . LEU A 1 97 ? 11.313 4.177 -7.038 1.00 96.12 97 LEU A O 1
ATOM 827 N N . LYS A 1 98 ? 10.140 2.755 -8.312 1.00 92.62 98 LYS A N 1
ATOM 828 C CA . LYS A 1 98 ? 11.251 1.820 -8.527 1.00 92.62 98 LYS A CA 1
ATOM 829 C C . LYS A 1 98 ? 12.298 2.461 -9.447 1.00 92.62 98 LYS A C 1
ATOM 831 O O . LYS A 1 98 ? 11.939 3.066 -10.449 1.00 92.62 98 LYS A O 1
ATOM 836 N N . SER A 1 99 ? 13.587 2.330 -9.126 1.00 91.81 99 SER A N 1
ATOM 837 C CA . SER A 1 99 ? 14.647 2.865 -9.994 1.00 91.81 99 SER A CA 1
ATOM 838 C C . SER A 1 99 ? 14.770 2.044 -11.289 1.00 91.81 99 SER A C 1
ATOM 840 O O . SER A 1 99 ? 14.489 0.839 -11.245 1.00 91.81 99 SER A O 1
ATOM 842 N N . PRO A 1 100 ? 15.223 2.632 -12.412 1.00 89.06 100 PRO A N 1
ATOM 843 C CA . PRO A 1 100 ? 15.454 1.899 -13.660 1.00 89.06 100 PRO A CA 1
ATOM 844 C C . PRO A 1 100 ? 16.329 0.650 -13.482 1.00 89.06 100 PRO A C 1
ATOM 846 O O . PRO A 1 100 ? 16.002 -0.421 -13.986 1.00 89.06 100 PRO A O 1
ATOM 849 N N . GLU A 1 101 ? 17.379 0.730 -12.665 1.00 88.31 101 GLU A N 1
ATOM 850 C CA . GLU A 1 101 ? 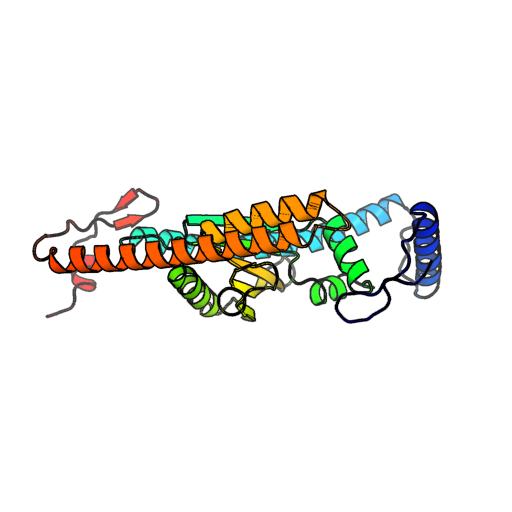18.264 -0.405 -12.375 1.00 88.31 101 GLU A CA 1
ATOM 851 C C . GLU A 1 101 ? 17.521 -1.515 -11.620 1.00 88.31 101 GLU A C 1
ATOM 853 O O . GLU A 1 101 ? 17.713 -2.705 -11.867 1.00 88.31 101 GLU A O 1
ATOM 858 N N . SER A 1 102 ? 16.637 -1.139 -10.691 1.00 88.06 102 SER A N 1
ATOM 859 C CA . SER A 1 102 ? 15.813 -2.085 -9.934 1.00 88.06 102 SER A CA 1
ATOM 860 C C . SER A 1 102 ? 14.711 -2.720 -10.789 1.00 88.06 102 SER A C 1
ATOM 862 O O . SER A 1 102 ? 14.303 -3.851 -10.508 1.00 88.06 102 SER A O 1
ATOM 864 N N . ILE A 1 103 ? 14.216 -2.001 -11.803 1.00 88.81 103 ILE A N 1
ATOM 865 C CA . ILE A 1 103 ? 13.304 -2.520 -12.830 1.00 88.81 103 ILE A CA 1
ATOM 866 C C . ILE A 1 103 ? 14.052 -3.570 -13.655 1.00 88.81 103 ILE A C 1
ATOM 868 O O . ILE A 1 103 ? 13.626 -4.723 -13.670 1.00 88.81 103 ILE A O 1
ATOM 872 N N . LEU A 1 104 ? 15.222 -3.227 -14.207 1.00 85.75 104 LEU A N 1
ATOM 873 C CA . LEU A 1 104 ? 16.051 -4.135 -15.006 1.00 85.75 104 LEU A CA 1
ATOM 874 C C . LEU A 1 104 ? 16.405 -5.426 -14.253 1.00 85.75 104 LEU A C 1
ATOM 876 O O . LEU A 1 104 ? 16.138 -6.523 -14.739 1.00 85.75 104 LEU A O 1
ATOM 880 N N . LYS A 1 105 ? 16.889 -5.324 -13.007 1.00 86.00 105 LYS A N 1
ATOM 881 C CA . LYS A 1 105 ? 17.176 -6.498 -12.156 1.00 86.00 105 LYS A CA 1
ATOM 882 C C . LYS A 1 105 ? 15.949 -7.381 -11.913 1.00 86.00 105 LYS A C 1
ATOM 884 O O . LYS A 1 105 ? 16.069 -8.578 -11.653 1.00 86.00 105 LYS A O 1
ATOM 889 N N . LYS A 1 106 ? 14.744 -6.805 -11.895 1.00 84.50 106 LYS A N 1
ATOM 890 C CA . LYS A 1 106 ? 13.504 -7.569 -11.716 1.00 84.50 106 LYS A CA 1
ATOM 891 C C . LYS A 1 106 ? 13.033 -8.202 -13.027 1.00 84.50 106 LYS A C 1
ATOM 893 O O . LYS A 1 106 ? 12.535 -9.320 -12.961 1.00 84.50 106 LYS A O 1
ATOM 898 N N . LEU A 1 107 ? 13.240 -7.542 -14.166 1.00 87.06 107 LEU A N 1
ATOM 899 C CA . LEU A 1 107 ? 12.974 -8.100 -15.497 1.00 87.06 107 LEU A CA 1
ATOM 900 C C . LEU A 1 107 ? 13.850 -9.313 -15.776 1.00 87.06 107 LEU A C 1
ATOM 902 O O . LEU A 1 107 ? 13.334 -10.359 -16.142 1.00 87.06 107 LEU A O 1
ATOM 906 N N . MET A 1 108 ? 15.154 -9.212 -15.512 1.00 83.06 108 MET A N 1
ATOM 907 C CA . MET A 1 108 ? 16.095 -10.315 -15.737 1.00 83.06 108 MET A CA 1
ATOM 908 C C . MET A 1 108 ? 15.702 -11.582 -14.971 1.00 83.06 108 MET A C 1
ATOM 910 O O . MET A 1 108 ? 15.696 -12.671 -15.529 1.00 83.06 108 MET A O 1
ATOM 914 N N . ARG A 1 109 ? 15.258 -11.439 -13.715 1.00 83.62 109 ARG A N 1
ATOM 915 C CA . ARG A 1 109 ? 14.746 -12.564 -12.907 1.00 83.62 109 ARG A CA 1
ATOM 916 C C . ARG A 1 109 ? 13.438 -13.166 -13.430 1.00 83.62 109 ARG A C 1
ATOM 918 O O . ARG A 1 109 ? 13.039 -14.226 -12.964 1.00 83.62 109 ARG A O 1
ATOM 925 N N . LYS A 1 110 ? 12.739 -12.470 -14.326 1.00 82.75 110 LYS A N 1
ATOM 926 C CA . LYS A 1 110 ? 11.460 -12.880 -14.916 1.00 82.75 110 LYS A CA 1
ATOM 927 C C . LYS A 1 110 ? 11.577 -13.333 -16.377 1.00 82.75 110 LYS A C 1
ATOM 929 O O . LYS A 1 110 ? 10.547 -13.598 -16.980 1.00 82.75 110 LYS A O 1
ATOM 934 N N . GLY A 1 111 ? 12.793 -13.455 -16.914 1.00 81.19 111 GLY A N 1
ATOM 935 C CA . GLY A 1 111 ? 13.027 -13.889 -18.297 1.00 81.19 111 GLY A CA 1
ATOM 936 C C . GLY A 1 111 ? 13.300 -12.758 -19.293 1.00 81.19 111 GLY A C 1
ATOM 937 O O . GLY A 1 111 ? 13.451 -13.037 -20.474 1.00 81.19 111 GLY A O 1
ATOM 938 N N . GLY A 1 112 ? 13.425 -11.509 -18.828 1.00 77.25 112 GLY A N 1
ATOM 939 C CA . GLY A 1 112 ? 13.680 -10.343 -19.679 1.00 77.25 112 GLY A CA 1
ATOM 940 C C . GLY A 1 112 ? 12.404 -9.654 -20.168 1.00 77.25 112 GLY A C 1
ATOM 941 O O . GLY A 1 112 ? 11.309 -9.962 -19.707 1.00 77.25 112 GLY A O 1
ATOM 942 N N . ALA A 1 113 ? 12.583 -8.654 -21.029 1.00 78.12 113 ALA A N 1
ATOM 943 C CA . ALA A 1 113 ? 11.531 -8.005 -21.807 1.00 78.12 113 ALA A CA 1
ATOM 944 C C . ALA A 1 113 ? 12.170 -7.366 -23.049 1.00 78.12 113 ALA A C 1
ATOM 946 O O . ALA A 1 113 ? 13.283 -6.841 -22.963 1.00 78.12 113 ALA A O 1
ATOM 947 N N . SER A 1 114 ? 11.463 -7.391 -24.172 1.00 74.69 114 SER A N 1
ATOM 948 C CA . SER A 1 114 ? 11.897 -6.853 -25.463 1.00 74.69 114 SER A CA 1
ATOM 949 C C . SER A 1 114 ? 11.347 -5.449 -25.752 1.00 74.69 114 SER A C 1
ATOM 951 O O . SER A 1 114 ? 11.780 -4.818 -26.711 1.00 74.69 114 SER A O 1
ATOM 953 N N . SER A 1 115 ? 10.415 -4.933 -24.938 1.00 80.19 115 SER A N 1
ATOM 954 C CA . SER A 1 115 ? 9.795 -3.603 -25.110 1.00 80.19 115 SER A CA 1
ATOM 955 C C . SER A 1 115 ? 9.374 -2.961 -23.779 1.00 80.19 115 SER A C 1
ATOM 957 O O . SER A 1 115 ? 9.250 -3.649 -22.765 1.00 80.19 115 SER A O 1
ATOM 959 N N . LEU A 1 116 ? 9.125 -1.641 -23.759 1.00 81.25 116 LEU A N 1
ATOM 960 C CA . LEU A 1 116 ? 8.618 -0.933 -22.568 1.00 81.25 116 LEU A CA 1
ATOM 961 C C . LEU A 1 116 ? 7.202 -1.393 -22.178 1.00 81.25 116 LEU A C 1
ATOM 963 O O . LEU A 1 116 ? 6.849 -1.404 -20.995 1.00 81.25 116 LEU A O 1
ATOM 967 N N . GLU A 1 117 ? 6.405 -1.792 -23.162 1.00 82.94 117 GLU A N 1
ATOM 968 C CA . GLU A 1 117 ? 5.062 -2.339 -23.007 1.00 82.94 117 GLU A CA 1
ATOM 969 C C . GLU A 1 117 ? 5.111 -3.668 -22.245 1.00 82.94 117 GLU A C 1
ATOM 971 O O . GLU A 1 117 ? 4.413 -3.846 -21.246 1.00 82.94 117 GLU A O 1
ATOM 976 N N . GLU A 1 118 ? 6.027 -4.560 -22.617 1.00 83.94 118 GLU A N 1
ATOM 977 C CA . GLU A 1 118 ? 6.21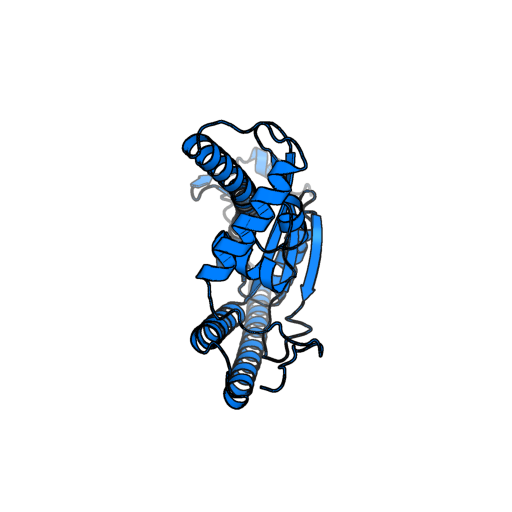3 -5.834 -21.921 1.00 83.94 118 GLU A CA 1
ATOM 978 C C . GLU A 1 118 ? 6.714 -5.636 -20.480 1.00 83.94 118 GLU A C 1
ATOM 980 O O . GLU A 1 118 ? 6.304 -6.355 -19.562 1.00 83.94 118 GLU A O 1
ATOM 985 N N . ILE A 1 119 ? 7.539 -4.609 -20.232 1.00 85.75 119 ILE A N 1
ATOM 986 C CA . ILE A 1 119 ? 7.943 -4.231 -18.868 1.00 85.75 119 ILE A CA 1
ATOM 987 C C . ILE A 1 119 ? 6.719 -3.862 -18.028 1.00 85.75 119 ILE A C 1
ATOM 989 O O . ILE A 1 119 ? 6.613 -4.311 -16.882 1.00 85.75 119 ILE A O 1
ATOM 993 N N . LYS A 1 120 ? 5.805 -3.058 -18.584 1.00 85.00 120 LYS A N 1
ATOM 994 C CA . LYS A 1 120 ? 4.570 -2.619 -17.919 1.00 85.00 120 LYS A CA 1
ATOM 995 C C . LYS A 1 120 ? 3.668 -3.804 -17.567 1.00 85.00 120 LYS A C 1
ATOM 997 O O . LYS A 1 120 ? 3.140 -3.862 -16.457 1.00 85.00 120 LYS A O 1
ATOM 1002 N N . GLU A 1 121 ? 3.535 -4.777 -18.462 1.00 84.50 121 GLU A N 1
ATOM 1003 C CA . GLU A 1 121 ? 2.734 -5.983 -18.218 1.00 84.50 121 GLU A CA 1
ATOM 1004 C C . GLU A 1 121 ? 3.379 -6.916 -17.178 1.00 84.50 121 GLU A C 1
ATOM 1006 O O . GLU A 1 121 ? 2.696 -7.489 -16.315 1.00 84.50 121 GLU A O 1
ATOM 1011 N N . THR A 1 122 ? 4.710 -7.019 -17.214 1.00 85.31 122 THR A N 1
ATOM 1012 C CA . THR A 1 122 ? 5.504 -7.945 -16.396 1.00 85.31 122 THR A CA 1
ATOM 1013 C C . THR A 1 122 ? 5.756 -7.428 -14.975 1.00 85.31 122 THR A C 1
ATOM 1015 O O . THR A 1 122 ? 5.788 -8.211 -14.010 1.00 85.31 122 THR A O 1
ATOM 1018 N N . ILE A 1 123 ? 5.959 -6.119 -14.800 1.00 90.00 123 ILE A N 1
ATOM 1019 C CA . ILE A 1 123 ? 6.313 -5.488 -13.523 1.00 90.00 123 ILE A CA 1
ATOM 1020 C C . ILE A 1 123 ? 5.223 -4.513 -13.089 1.00 90.00 123 ILE A C 1
ATOM 1022 O O . ILE A 1 123 ? 5.229 -3.335 -13.422 1.00 90.00 123 ILE A O 1
ATOM 1026 N N . ARG A 1 124 ? 4.335 -5.008 -12.228 1.00 92.06 124 ARG A N 1
ATOM 1027 C CA . ARG A 1 124 ? 3.188 -4.249 -11.712 1.00 92.06 124 ARG A CA 1
ATOM 1028 C C . ARG A 1 124 ? 3.475 -3.407 -10.456 1.00 92.06 124 ARG A C 1
ATOM 1030 O O . ARG A 1 124 ? 2.597 -2.690 -10.007 1.00 92.06 124 ARG A O 1
ATOM 1037 N N . ASP A 1 125 ? 4.687 -3.487 -9.896 1.00 92.44 125 ASP A N 1
ATOM 1038 C CA . ASP A 1 125 ? 5.153 -2.765 -8.689 1.00 92.44 125 ASP A CA 1
ATOM 1039 C C . ASP A 1 125 ? 6.194 -1.674 -9.015 1.00 92.44 125 ASP A C 1
ATOM 1041 O O . ASP A 1 125 ? 7.131 -1.439 -8.243 1.00 92.44 125 ASP A O 1
ATOM 1045 N N . ILE A 1 126 ? 6.112 -1.052 -10.197 1.00 95.44 126 ILE A N 1
ATOM 1046 C CA . ILE A 1 126 ? 6.987 0.083 -10.539 1.00 95.44 126 ILE A CA 1
ATOM 1047 C C . ILE A 1 126 ? 6.623 1.294 -9.673 1.00 95.44 126 ILE A C 1
ATOM 1049 O O . ILE A 1 126 ? 7.509 1.909 -9.076 1.00 95.44 126 ILE A O 1
ATOM 1053 N N . ALA A 1 127 ? 5.327 1.584 -9.568 1.00 97.38 127 ALA A N 1
ATOM 1054 C CA . ALA A 1 127 ? 4.742 2.502 -8.603 1.00 97.38 127 ALA A CA 1
ATOM 1055 C C . ALA A 1 127 ? 4.229 1.708 -7.395 1.00 97.38 127 ALA A C 1
ATOM 1057 O O . ALA A 1 127 ? 3.443 0.775 -7.560 1.00 97.38 127 ALA A O 1
ATOM 1058 N N . GLY A 1 128 ? 4.677 2.069 -6.192 1.00 97.81 128 GLY A N 1
ATOM 1059 C CA . GLY A 1 128 ? 4.221 1.457 -4.949 1.00 97.81 128 GLY A CA 1
ATOM 1060 C C . GLY A 1 128 ? 3.820 2.493 -3.905 1.00 97.81 128 GLY A C 1
ATOM 1061 O O . GLY A 1 128 ? 4.569 3.439 -3.659 1.00 97.81 128 GLY A O 1
ATOM 1062 N N . ILE A 1 129 ? 2.681 2.284 -3.250 1.00 98.38 129 ILE A N 1
ATOM 1063 C CA . ILE A 1 129 ? 2.230 3.048 -2.084 1.00 98.38 129 ILE A CA 1
ATOM 1064 C C . ILE A 1 129 ? 2.117 2.104 -0.899 1.00 98.38 129 ILE A C 1
ATOM 1066 O O . ILE A 1 129 ? 1.604 0.992 -1.009 1.00 98.38 129 ILE A O 1
ATOM 1070 N N . ARG A 1 130 ? 2.595 2.553 0.255 1.00 98.12 130 ARG A N 1
ATOM 1071 C CA . ARG A 1 130 ? 2.371 1.904 1.535 1.00 98.12 130 ARG A CA 1
ATOM 1072 C C . ARG A 1 130 ? 1.460 2.765 2.387 1.00 98.12 130 ARG A C 1
ATOM 1074 O O . ARG A 1 130 ? 1.772 3.933 2.599 1.00 98.12 130 ARG A O 1
ATOM 1081 N N . ILE A 1 131 ? 0.389 2.167 2.884 1.00 98.31 131 ILE A N 1
ATOM 1082 C CA . ILE A 1 131 ? -0.532 2.768 3.842 1.00 98.31 131 ILE A CA 1
ATOM 1083 C C . ILE A 1 131 ? -0.337 2.034 5.166 1.00 98.31 131 ILE A C 1
ATOM 1085 O O . ILE A 1 131 ? -0.473 0.809 5.223 1.00 98.31 131 ILE A O 1
ATOM 1089 N N . THR A 1 132 ? 0.017 2.777 6.208 1.00 98.00 132 THR A N 1
ATOM 1090 C CA . THR A 1 132 ? 0.097 2.257 7.570 1.00 98.00 132 THR A CA 1
ATOM 1091 C C . THR A 1 132 ? -1.157 2.681 8.325 1.00 98.00 132 THR A C 1
ATOM 1093 O O . THR A 1 132 ? -1.439 3.874 8.426 1.00 98.00 132 THR A O 1
ATOM 1096 N N . CYS A 1 133 ? -1.891 1.702 8.835 1.00 97.50 133 CYS A N 1
ATOM 1097 C CA . CYS A 1 133 ? -3.118 1.850 9.601 1.00 97.50 133 CYS A CA 1
ATOM 1098 C C . CYS A 1 133 ? -2.883 1.579 11.089 1.00 97.50 133 CYS A C 1
ATOM 1100 O O . CYS A 1 133 ? -1.894 0.934 11.461 1.00 97.50 133 CYS A O 1
ATOM 1102 N N . SER A 1 134 ? -3.809 2.047 11.920 1.00 93.31 134 SER A N 1
ATOM 1103 C CA . SER A 1 134 ? -3.787 1.827 13.367 1.00 93.31 134 SER A CA 1
ATOM 1104 C C . SER A 1 134 ? -4.127 0.371 13.698 1.00 93.31 134 SER A C 1
ATOM 1106 O O . SER A 1 134 ? -3.354 -0.288 14.394 1.00 93.31 134 SER A O 1
ATOM 1108 N N . PHE A 1 135 ? -5.214 -0.163 13.126 1.00 96.12 135 PHE A N 1
ATOM 1109 C CA . PHE A 1 135 ? -5.700 -1.516 13.421 1.00 96.12 135 PHE A CA 1
ATOM 1110 C C . PHE A 1 135 ? -5.830 -2.422 12.192 1.00 96.12 135 PHE A C 1
ATOM 1112 O O . PHE A 1 135 ? -5.717 -1.990 11.042 1.00 96.12 135 PHE A O 1
ATOM 1119 N N . ILE A 1 136 ? -6.061 -3.719 12.428 1.00 96.50 136 ILE A N 1
ATOM 1120 C CA . ILE A 1 136 ? -6.233 -4.707 11.357 1.00 96.50 136 ILE A CA 1
ATOM 1121 C C . ILE A 1 136 ? -7.564 -4.482 10.625 1.00 96.50 136 ILE A C 1
ATOM 1123 O O . ILE A 1 136 ? -7.600 -4.585 9.400 1.00 96.50 136 ILE A O 1
ATOM 1127 N N . SER A 1 137 ? -8.651 -4.146 11.324 1.00 96.38 137 SER A N 1
ATOM 1128 C CA . SER A 1 137 ? -9.940 -3.819 10.694 1.00 96.38 137 SER A CA 1
ATOM 1129 C C . SER A 1 137 ? -9.847 -2.606 9.763 1.00 96.38 137 SER A C 1
ATOM 1131 O O . SER A 1 137 ? -10.413 -2.632 8.665 1.00 96.38 137 SER A O 1
ATOM 1133 N N . ASP A 1 138 ? -9.059 -1.593 10.135 1.00 96.38 138 ASP A N 1
ATOM 1134 C CA . ASP A 1 138 ? -8.817 -0.397 9.321 1.00 96.38 138 ASP A CA 1
ATOM 1135 C C . ASP A 1 138 ? -8.173 -0.735 7.973 1.00 96.38 138 ASP A C 1
ATOM 1137 O O . ASP A 1 138 ? -8.517 -0.134 6.954 1.00 96.38 138 ASP A O 1
ATOM 1141 N N . ILE A 1 139 ? -7.304 -1.753 7.927 1.00 98.25 139 ILE A N 1
ATOM 1142 C CA . ILE A 1 139 ? -6.708 -2.241 6.676 1.00 98.25 139 ILE A CA 1
ATOM 1143 C C . ILE A 1 139 ? -7.805 -2.641 5.686 1.00 98.25 139 ILE A C 1
ATOM 1145 O O . ILE A 1 139 ? -7.770 -2.252 4.515 1.00 98.25 139 ILE A O 1
ATOM 1149 N N . TYR A 1 140 ? -8.783 -3.420 6.149 1.00 98.25 140 TYR A N 1
ATOM 1150 C CA . TYR A 1 140 ? -9.883 -3.883 5.308 1.00 98.25 140 TYR A CA 1
ATOM 1151 C C . TYR A 1 140 ? -10.855 -2.752 4.975 1.00 98.25 140 TYR A C 1
ATOM 1153 O O . TYR A 1 140 ? -11.345 -2.695 3.846 1.00 98.25 140 TYR A O 1
ATOM 1161 N N . ARG A 1 141 ? -11.085 -1.819 5.906 1.00 96.19 141 ARG A N 1
ATOM 1162 C CA . ARG A 1 141 ? -11.909 -0.626 5.674 1.00 96.19 141 ARG A CA 1
ATOM 1163 C C . ARG A 1 141 ? -11.328 0.246 4.561 1.00 96.19 141 ARG A C 1
ATOM 1165 O O . ARG A 1 141 ? -12.024 0.521 3.585 1.00 96.19 141 ARG A O 1
ATOM 1172 N N . ILE A 1 142 ? -10.048 0.612 4.656 1.00 96.94 142 ILE A N 1
ATOM 1173 C CA . ILE A 1 142 ? -9.357 1.409 3.633 1.00 96.94 142 ILE A CA 1
ATOM 1174 C C . ILE A 1 142 ? -9.281 0.651 2.308 1.00 96.94 142 ILE A C 1
ATOM 1176 O O . ILE A 1 142 ? -9.537 1.226 1.251 1.00 96.94 142 ILE A O 1
ATOM 1180 N N . SER A 1 143 ? -8.997 -0.653 2.345 1.00 98.06 143 SER A N 1
ATOM 1181 C CA . SER A 1 143 ? -9.005 -1.483 1.141 1.00 98.06 143 SER A CA 1
ATOM 1182 C C . SER A 1 143 ? -10.358 -1.467 0.432 1.00 98.06 143 SER A C 1
ATOM 1184 O O . SER A 1 143 ? -10.397 -1.311 -0.786 1.00 98.06 143 SER A O 1
ATOM 1186 N N . ALA A 1 144 ? -11.463 -1.608 1.167 1.00 97.88 144 ALA A N 1
ATOM 1187 C CA . ALA A 1 144 ? -12.806 -1.566 0.597 1.00 97.88 144 ALA A CA 1
ATOM 1188 C C . ALA A 1 144 ? -13.134 -0.182 0.018 1.00 97.88 144 ALA A C 1
ATOM 1190 O O . ALA A 1 144 ? -13.652 -0.090 -1.091 1.00 97.88 144 ALA A O 1
ATOM 1191 N N . MET A 1 145 ? -12.776 0.895 0.725 1.00 96.56 145 MET A N 1
ATOM 1192 C CA . MET A 1 145 ? -12.970 2.269 0.249 1.00 96.56 145 MET A CA 1
ATOM 1193 C C . MET A 1 145 ? -12.238 2.532 -1.068 1.00 96.56 145 MET A C 1
ATOM 1195 O O . MET A 1 145 ? -12.833 3.085 -1.988 1.00 96.56 145 MET A O 1
ATOM 1199 N N . LEU A 1 146 ? -10.983 2.089 -1.192 1.00 97.31 146 LEU A N 1
ATOM 1200 C CA . LEU A 1 146 ? -10.210 2.225 -2.430 1.00 97.31 146 LEU A CA 1
ATOM 1201 C C . LEU A 1 146 ? -10.780 1.369 -3.569 1.00 97.31 146 LEU A C 1
ATOM 1203 O O . LEU A 1 146 ? -10.845 1.839 -4.699 1.00 97.31 146 LEU A O 1
ATOM 1207 N N . GLN A 1 147 ? -11.223 0.139 -3.284 1.00 97.06 147 GLN A N 1
ATOM 1208 C CA . GLN A 1 147 ? -11.847 -0.743 -4.284 1.00 97.06 147 GLN A CA 1
ATOM 1209 C C . GLN A 1 147 ? -13.183 -0.208 -4.810 1.00 97.06 147 GLN A C 1
ATOM 1211 O O . GLN A 1 147 ? -13.558 -0.519 -5.937 1.00 97.06 147 GLN A O 1
ATOM 1216 N N . ASN A 1 148 ? -13.896 0.582 -4.005 1.00 96.44 148 ASN A N 1
ATOM 1217 C CA . ASN A 1 148 ? -15.173 1.180 -4.383 1.00 96.44 148 ASN A CA 1
ATOM 1218 C C . ASN A 1 148 ? -15.022 2.464 -5.216 1.00 96.44 148 ASN A C 1
ATOM 1220 O O . ASN A 1 148 ? -16.028 2.993 -5.689 1.00 96.44 148 ASN A O 1
ATOM 1224 N N . GLN A 1 149 ? -13.801 2.978 -5.409 1.00 95.38 149 GLN A N 1
ATOM 1225 C CA . GLN A 1 149 ? -13.577 4.120 -6.293 1.00 95.38 149 GLN A CA 1
ATOM 1226 C C . GLN A 1 149 ? -13.697 3.677 -7.753 1.00 95.38 149 GLN A C 1
ATOM 1228 O O . GLN A 1 149 ? -13.010 2.766 -8.208 1.00 95.38 149 GLN A O 1
ATOM 1233 N N . ASN A 1 150 ? -14.586 4.333 -8.493 1.00 92.75 150 ASN A N 1
ATOM 1234 C CA . ASN A 1 150 ? -14.954 3.973 -9.864 1.00 92.75 150 ASN A CA 1
ATOM 1235 C C . ASN A 1 150 ? -13.798 4.062 -10.874 1.00 92.75 150 ASN A C 1
ATOM 1237 O O . ASN A 1 150 ? -13.819 3.363 -11.884 1.00 92.75 150 ASN A O 1
ATOM 1241 N N . ASP A 1 151 ? -12.808 4.907 -10.611 1.00 93.19 151 ASP A N 1
ATOM 1242 C CA . ASP A 1 151 ? -11.631 5.120 -11.450 1.00 93.19 151 ASP A CA 1
ATOM 1243 C C . ASP A 1 151 ? -10.396 4.318 -11.000 1.00 93.19 151 ASP A C 1
ATOM 1245 O O . ASP A 1 151 ? -9.347 4.402 -11.635 1.00 93.19 151 ASP A O 1
ATOM 1249 N N . LEU A 1 152 ? -10.514 3.499 -9.947 1.00 96.50 152 LEU A N 1
ATOM 1250 C CA . LEU A 1 152 ? -9.482 2.556 -9.519 1.00 96.50 152 LEU A CA 1
ATOM 1251 C C . LEU A 1 152 ? -9.912 1.123 -9.826 1.00 96.50 152 LEU A C 1
ATOM 1253 O O . LEU A 1 152 ? -10.603 0.458 -9.052 1.00 96.50 152 LEU A O 1
ATOM 1257 N N . LYS A 1 153 ? -9.441 0.583 -10.949 1.00 97.19 153 LYS A N 1
ATOM 1258 C CA . LYS A 1 153 ? -9.754 -0.801 -11.307 1.00 97.19 153 LYS A CA 1
ATOM 1259 C C . LYS A 1 153 ? -8.836 -1.765 -10.562 1.00 97.19 153 LYS A C 1
ATOM 1261 O O . LYS A 1 153 ? -7.633 -1.825 -10.803 1.00 97.19 153 LYS A O 1
ATOM 1266 N N . THR A 1 154 ? -9.407 -2.574 -9.677 1.00 97.56 154 THR A N 1
ATOM 1267 C CA . THR A 1 154 ? -8.642 -3.573 -8.919 1.00 97.56 154 THR A CA 1
ATOM 1268 C C . THR A 1 154 ? -8.299 -4.778 -9.796 1.00 97.56 154 THR A C 1
ATOM 1270 O O . THR A 1 154 ? -9.179 -5.499 -10.256 1.00 97.56 154 THR A O 1
ATOM 1273 N N . LEU A 1 155 ? -7.003 -5.011 -10.017 1.00 96.56 155 LEU A N 1
ATOM 1274 C CA . LEU A 1 155 ? -6.490 -6.128 -10.817 1.00 96.56 155 LEU A CA 1
ATOM 1275 C C . LEU A 1 155 ? -6.209 -7.377 -9.982 1.00 96.56 155 LEU A C 1
ATOM 1277 O O . LEU A 1 155 ? -6.333 -8.497 -10.475 1.00 96.56 155 LEU A O 1
ATOM 1281 N N . SER A 1 156 ? -5.764 -7.208 -8.737 1.00 97.31 156 SER A N 1
ATOM 1282 C CA . SER A 1 156 ? -5.529 -8.333 -7.831 1.00 97.31 156 SER A CA 1
ATOM 1283 C C . SER A 1 156 ? -5.490 -7.889 -6.380 1.00 97.31 156 SER A C 1
ATOM 1285 O O . SER A 1 156 ? -4.908 -6.845 -6.086 1.00 97.31 156 SER A O 1
ATOM 1287 N N . VAL A 1 157 ? -5.983 -8.742 -5.484 1.00 98.12 157 VAL A N 1
ATOM 1288 C CA . VAL A 1 157 ? -5.832 -8.599 -4.034 1.00 98.12 157 VAL A CA 1
ATOM 1289 C C . VAL A 1 157 ? -5.173 -9.864 -3.487 1.00 98.12 157 VAL A C 1
ATOM 1291 O O . VAL A 1 157 ? -5.611 -10.976 -3.777 1.00 98.12 157 VAL A O 1
ATOM 1294 N N . LYS A 1 158 ? -4.092 -9.707 -2.722 1.00 98.31 158 LYS A N 1
ATOM 1295 C CA . LYS A 1 158 ?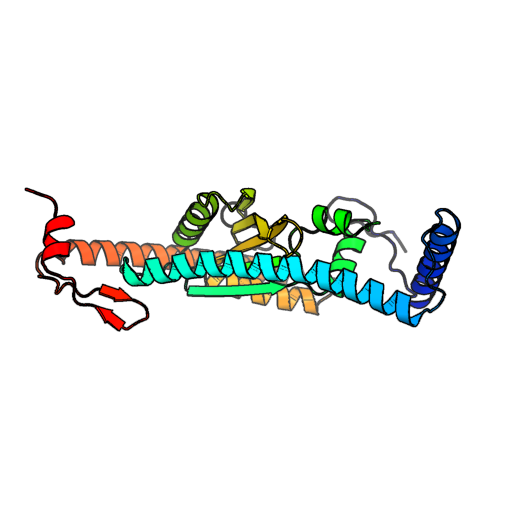 -3.397 -10.790 -2.019 1.00 98.31 158 LYS A CA 1
ATOM 1296 C C . LYS A 1 158 ? -3.375 -10.481 -0.532 1.00 98.31 158 LYS A C 1
ATOM 1298 O O . LYS A 1 158 ? -2.709 -9.546 -0.091 1.00 98.31 158 LYS A O 1
ATOM 1303 N N . ASP A 1 159 ? -4.095 -11.293 0.223 1.00 98.38 159 ASP A N 1
ATOM 1304 C CA . ASP A 1 159 ? -4.237 -11.143 1.664 1.00 98.38 159 ASP A CA 1
ATOM 1305 C C . ASP A 1 159 ? -3.227 -12.026 2.407 1.00 98.38 159 A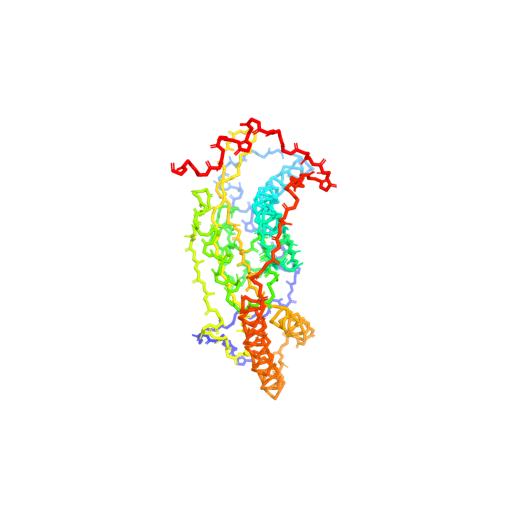SP A C 1
ATOM 1307 O O . ASP A 1 159 ? -3.475 -13.208 2.674 1.00 98.38 159 ASP A O 1
ATOM 1311 N N . TYR A 1 160 ? -2.071 -11.437 2.733 1.00 98.19 160 TYR A N 1
ATOM 1312 C CA . TYR A 1 160 ? -1.063 -12.086 3.573 1.00 98.19 160 TYR A CA 1
ATOM 1313 C C . TYR A 1 160 ? -1.325 -11.897 5.070 1.00 98.19 160 TYR A C 1
ATOM 1315 O O . TYR A 1 160 ? -0.542 -12.374 5.882 1.00 98.19 160 TYR A O 1
ATOM 1323 N N . ILE A 1 161 ? -2.385 -11.194 5.468 1.00 97.12 161 ILE A N 1
ATOM 1324 C CA . ILE A 1 161 ? -2.795 -11.137 6.875 1.00 97.12 161 ILE A CA 1
ATOM 1325 C C . ILE A 1 161 ? -3.485 -12.456 7.211 1.00 97.12 161 ILE A C 1
ATOM 1327 O O . ILE A 1 161 ? -3.087 -13.130 8.166 1.00 97.12 161 ILE A O 1
ATOM 1331 N N . LYS A 1 162 ? -4.442 -12.856 6.361 1.00 96.56 162 LYS A N 1
ATOM 1332 C CA . LYS A 1 162 ? -5.154 -14.134 6.440 1.00 96.56 162 LYS A CA 1
ATOM 1333 C C . LYS A 1 162 ? -4.277 -15.328 6.067 1.00 96.56 162 LYS A C 1
ATOM 1335 O O . LYS A 1 162 ? -4.356 -16.358 6.728 1.00 96.56 162 LYS A O 1
ATOM 1340 N N . ASN A 1 163 ? -3.434 -15.195 5.038 1.00 96.50 163 ASN A N 1
ATOM 1341 C CA . ASN A 1 163 ? -2.513 -16.250 4.597 1.00 96.50 163 ASN A CA 1
ATOM 1342 C C . ASN A 1 163 ? -1.053 -15.755 4.616 1.00 96.50 163 ASN A C 1
ATOM 1344 O O . ASN A 1 163 ? -0.504 -15.427 3.556 1.00 96.50 163 ASN A O 1
ATOM 1348 N N . PRO A 1 164 ? -0.414 -15.666 5.799 1.00 95.62 164 PRO A N 1
ATOM 1349 C CA . PRO A 1 164 ? 0.956 -15.177 5.922 1.00 95.62 164 PRO A CA 1
ATOM 1350 C C . PRO A 1 164 ? 1.944 -15.993 5.097 1.00 95.62 164 PRO A C 1
ATOM 1352 O O . PRO A 1 164 ? 1.779 -17.196 4.888 1.00 95.62 164 PRO A O 1
ATOM 1355 N N . LYS A 1 165 ? 3.022 -15.345 4.650 1.00 93.06 165 LYS A N 1
ATOM 1356 C CA . LYS A 1 165 ? 4.124 -16.074 4.008 1.00 93.06 165 LYS A CA 1
ATOM 1357 C C . LYS A 1 165 ? 4.841 -16.973 5.027 1.00 93.06 165 LYS A C 1
ATOM 1359 O O . LYS A 1 165 ? 4.785 -16.696 6.226 1.00 93.06 165 LYS A O 1
ATOM 1364 N N . PRO A 1 166 ? 5.606 -17.985 4.572 1.00 89.06 166 PRO A N 1
ATOM 1365 C CA . PRO A 1 166 ? 6.329 -18.889 5.470 1.00 89.06 166 PRO A CA 1
ATOM 1366 C C . PRO A 1 166 ? 7.257 -18.194 6.478 1.00 89.06 166 PRO A C 1
ATOM 1368 O O . PRO A 1 166 ? 7.408 -18.683 7.592 1.00 89.06 166 PRO A O 1
ATOM 1371 N N . ASN A 1 167 ? 7.832 -17.043 6.112 1.00 87.62 167 ASN A N 1
ATOM 1372 C CA . ASN A 1 167 ? 8.700 -16.237 6.976 1.00 87.62 167 ASN A CA 1
ATOM 1373 C C . ASN A 1 167 ? 7.945 -15.383 8.019 1.00 87.62 167 ASN A C 1
ATOM 1375 O O . ASN A 1 167 ? 8.590 -14.645 8.750 1.00 87.62 167 ASN A O 1
ATOM 1379 N N . GLY A 1 168 ? 6.609 -15.436 8.073 1.00 92.44 168 GLY A N 1
ATOM 1380 C CA . GLY A 1 168 ? 5.782 -14.632 8.985 1.00 92.44 168 GLY A CA 1
ATOM 1381 C C . GLY A 1 168 ? 5.309 -13.294 8.409 1.00 92.44 168 GLY A C 1
ATOM 1382 O O . GLY A 1 168 ? 4.563 -12.573 9.063 1.00 92.44 168 GLY A O 1
ATOM 1383 N N . TYR A 1 169 ? 5.683 -12.956 7.172 1.00 95.19 169 TYR A N 1
ATOM 1384 C CA . TYR A 1 169 ? 5.281 -11.692 6.556 1.00 95.19 169 TYR A CA 1
ATOM 1385 C C . TYR A 1 169 ? 3.753 -11.568 6.418 1.00 95.19 169 TYR A C 1
ATOM 1387 O O . TYR A 1 169 ? 3.116 -12.413 5.777 1.00 95.19 169 TYR A O 1
ATOM 1395 N N . LYS A 1 170 ? 3.211 -10.454 6.934 1.00 97.56 170 LYS A N 1
ATOM 1396 C CA . LYS A 1 170 ? 1.796 -10.053 6.881 1.00 97.56 170 LYS A CA 1
ATOM 1397 C C . LYS A 1 170 ? 1.640 -8.656 6.271 1.00 97.56 170 LYS A C 1
ATOM 1399 O O . LYS A 1 170 ? 2.421 -7.755 6.563 1.00 97.56 170 LYS A O 1
ATOM 1404 N N . SER A 1 171 ? 0.661 -8.500 5.381 1.00 98.00 171 SER A N 1
ATOM 1405 C CA . SER A 1 171 ? 0.240 -7.244 4.732 1.00 98.00 171 SER A CA 1
ATOM 1406 C C . SER A 1 171 ? -0.914 -7.557 3.776 1.00 98.00 171 SER A C 1
ATOM 1408 O O . SER A 1 171 ? -0.971 -8.660 3.230 1.00 98.00 171 SER A O 1
ATOM 1410 N N . LEU A 1 172 ? -1.784 -6.590 3.501 1.00 98.69 172 LEU A N 1
ATOM 1411 C CA . LEU A 1 172 ? -2.721 -6.679 2.386 1.00 98.69 172 LEU A CA 1
ATOM 1412 C C . LEU A 1 172 ? -2.110 -6.014 1.150 1.00 98.69 172 LEU A C 1
ATOM 1414 O O . LEU A 1 172 ? -1.699 -4.856 1.206 1.00 98.69 172 LEU A O 1
ATOM 1418 N N . HIS A 1 173 ? -2.013 -6.746 0.042 1.00 98.50 173 HIS A N 1
ATOM 1419 C CA . HIS A 1 173 ? -1.464 -6.243 -1.221 1.00 98.50 173 HIS A CA 1
ATOM 1420 C C . HIS A 1 173 ? -2.563 -6.102 -2.256 1.00 98.50 173 HIS A C 1
ATOM 1422 O O . HIS A 1 173 ? -3.246 -7.073 -2.569 1.00 98.50 173 HIS A O 1
ATOM 1428 N N . MET A 1 174 ? -2.681 -4.918 -2.837 1.00 98.19 174 MET A N 1
ATOM 1429 C CA . MET A 1 174 ? -3.585 -4.627 -3.937 1.00 98.19 174 MET A CA 1
ATOM 1430 C C . MET A 1 174 ? -2.773 -4.157 -5.138 1.00 98.19 174 MET A C 1
ATOM 1432 O O . MET A 1 174 ? -1.810 -3.413 -4.989 1.00 98.19 174 MET A O 1
ATOM 1436 N N . ILE A 1 175 ? -3.165 -4.581 -6.332 1.00 98.06 175 ILE A N 1
ATOM 1437 C CA . ILE A 1 175 ? -2.696 -3.977 -7.579 1.00 98.06 175 ILE A CA 1
ATOM 1438 C C . ILE A 1 175 ? -3.906 -3.309 -8.202 1.00 98.06 175 ILE A C 1
ATOM 1440 O O . ILE A 1 175 ? -4.890 -3.993 -8.494 1.00 98.06 175 ILE A O 1
ATOM 1444 N N . VAL A 1 176 ? -3.823 -1.998 -8.389 1.00 98.06 176 VAL A N 1
ATOM 1445 C CA . VAL A 1 176 ? -4.869 -1.194 -9.019 1.00 98.06 176 VAL A CA 1
ATOM 1446 C C . VAL A 1 176 ? -4.353 -0.596 -10.319 1.00 98.06 176 VAL A C 1
ATOM 1448 O O . VAL A 1 176 ? -3.165 -0.313 -10.457 1.00 98.06 176 VAL A O 1
ATOM 1451 N N . GLU A 1 177 ? -5.247 -0.438 -11.278 1.00 97.44 177 GLU A N 1
ATOM 1452 C CA . GLU A 1 177 ? -5.023 0.248 -12.541 1.00 97.44 177 GLU A CA 1
ATOM 1453 C C . GLU A 1 177 ? -5.650 1.645 -12.445 1.00 97.44 177 GLU A C 1
ATOM 1455 O O . GLU A 1 177 ? -6.822 1.774 -12.092 1.00 97.44 177 GLU A O 1
ATOM 1460 N N . VAL A 1 178 ? -4.835 2.670 -12.705 1.00 97.06 178 VAL A N 1
ATOM 1461 C CA . VAL A 1 178 ? -5.151 4.093 -12.520 1.00 97.06 178 VAL A CA 1
ATOM 1462 C C . VAL A 1 178 ? -5.064 4.796 -13.875 1.00 97.06 178 VAL A C 1
ATOM 1464 O O . VAL A 1 178 ? -4.019 4.677 -14.526 1.00 97.06 178 VAL A O 1
ATOM 1467 N N . PRO A 1 179 ? -6.099 5.521 -14.326 1.00 97.19 179 PRO A N 1
ATOM 1468 C CA . PRO A 1 179 ? -6.019 6.319 -15.542 1.00 97.19 179 PRO A CA 1
ATOM 1469 C C . PRO A 1 179 ? -5.118 7.542 -15.319 1.00 97.19 179 PRO A C 1
ATOM 1471 O O . PRO A 1 179 ? -5.309 8.305 -14.376 1.00 97.19 179 PRO A O 1
ATOM 1474 N N . VAL A 1 180 ? -4.122 7.731 -16.185 1.00 96.56 180 VAL A N 1
ATOM 1475 C CA . VAL A 1 180 ? -3.234 8.900 -16.186 1.00 96.56 180 VAL A CA 1
ATOM 1476 C C . VAL A 1 180 ? -3.448 9.685 -17.472 1.00 96.56 180 VAL A C 1
ATOM 1478 O O . VAL A 1 180 ? -3.151 9.203 -18.566 1.00 96.56 180 VAL A O 1
ATOM 1481 N N . PHE A 1 181 ? -3.920 10.921 -17.341 1.00 94.38 181 PHE A N 1
ATOM 1482 C CA . PHE A 1 181 ? -4.159 11.814 -18.471 1.00 94.38 181 PHE A CA 1
ATOM 1483 C C . PHE A 1 181 ? -2.875 12.568 -18.839 1.00 94.38 181 PHE A C 1
ATOM 1485 O O . PHE A 1 181 ? -2.471 13.520 -18.171 1.00 94.38 181 PHE A O 1
ATOM 1492 N N . MET A 1 182 ? -2.211 12.126 -19.908 1.00 92.69 182 MET A N 1
ATOM 1493 C CA . MET A 1 182 ? -1.053 12.807 -20.490 1.00 92.69 182 MET A CA 1
ATOM 1494 C C . MET A 1 182 ? -1.516 13.900 -21.466 1.00 92.69 182 MET A C 1
ATOM 1496 O O . MET A 1 182 ? -2.686 13.988 -21.828 1.00 92.69 182 MET A O 1
ATOM 1500 N N . SER A 1 183 ? -0.588 14.735 -21.942 1.00 92.50 183 SER A N 1
ATOM 1501 C CA . SER A 1 183 ? -0.910 15.840 -22.861 1.00 92.50 183 SER A CA 1
ATOM 1502 C C . SER A 1 183 ? -1.511 15.406 -24.204 1.00 92.50 183 SER A C 1
ATOM 1504 O O . SER A 1 183 ? -2.086 16.232 -24.902 1.00 92.50 183 SER A O 1
ATOM 1506 N N . ASP A 1 184 ? -1.309 14.153 -24.604 1.00 91.88 184 ASP A N 1
ATOM 1507 C CA . ASP A 1 184 ? -1.658 13.630 -25.928 1.00 91.88 184 ASP A CA 1
ATOM 1508 C C . ASP A 1 184 ? -2.515 12.356 -25.902 1.00 91.88 184 ASP A C 1
ATOM 1510 O O . ASP A 1 184 ? -3.073 11.994 -26.933 1.00 91.88 184 ASP A O 1
ATOM 1514 N N . HIS A 1 185 ? -2.627 11.674 -24.761 1.00 92.56 185 HIS A N 1
ATOM 1515 C CA . HIS A 1 185 ? -3.450 10.474 -24.600 1.00 92.56 185 HIS A CA 1
ATOM 1516 C C . HIS A 1 185 ? -3.699 10.166 -23.120 1.00 92.56 185 HIS A C 1
ATOM 1518 O O . HIS A 1 185 ? -3.021 10.686 -22.234 1.00 92.56 185 HIS A O 1
ATOM 1524 N N . GLU A 1 186 ? -4.654 9.282 -22.860 1.00 94.50 186 GLU A N 1
ATOM 1525 C CA . GLU A 1 186 ? -4.836 8.641 -21.562 1.00 94.50 186 GLU A CA 1
ATOM 1526 C C . GLU A 1 186 ? -4.059 7.322 -21.525 1.00 94.50 186 GLU A C 1
ATOM 1528 O O . GLU A 1 186 ? -4.027 6.581 -22.511 1.00 94.50 186 GLU A O 1
ATOM 1533 N N . GLU A 1 187 ? -3.446 7.011 -20.386 1.00 93.06 187 GLU A N 1
ATOM 1534 C CA . GLU A 1 187 ? -2.781 5.735 -20.180 1.00 93.06 187 GLU A CA 1
ATOM 1535 C C . GLU A 1 187 ? -3.109 5.129 -18.820 1.00 93.06 187 GLU A C 1
ATOM 1537 O O . GLU A 1 187 ? -2.912 5.745 -17.777 1.00 93.06 187 GLU A O 1
ATOM 1542 N N . SER A 1 188 ? -3.546 3.873 -18.823 1.00 95.44 188 SER A N 1
ATOM 1543 C CA . SER A 1 188 ? -3.822 3.130 -17.599 1.00 95.44 188 SER A CA 1
ATOM 1544 C C . SER A 1 188 ? -2.530 2.544 -17.020 1.00 95.44 188 SER A C 1
ATOM 1546 O O . SER A 1 188 ? -1.798 1.821 -17.705 1.00 95.44 188 SER A O 1
ATOM 1548 N N . ILE A 1 189 ? -2.216 2.876 -15.768 1.00 96.75 189 ILE A N 1
ATOM 1549 C CA . ILE A 1 189 ? -0.950 2.549 -15.103 1.00 96.75 189 ILE A CA 1
ATOM 1550 C C . ILE A 1 189 ? -1.206 1.728 -13.839 1.00 96.75 189 ILE A C 1
ATOM 1552 O O . ILE A 1 189 ? -2.074 2.054 -13.035 1.00 96.75 189 ILE A O 1
ATOM 1556 N N . CYS A 1 190 ? -0.426 0.662 -13.641 1.00 97.50 190 CYS A N 1
ATOM 1557 C CA . CYS A 1 190 ? -0.503 -0.156 -12.433 1.00 97.50 190 CYS A CA 1
ATOM 1558 C C . CYS A 1 190 ? 0.200 0.516 -11.246 1.00 97.50 190 CYS A C 1
ATOM 1560 O O . CYS A 1 190 ? 1.358 0.930 -11.354 1.00 97.50 190 CYS A O 1
ATOM 1562 N N . VAL A 1 191 ? -0.473 0.526 -10.097 1.00 98.38 191 VAL A N 1
ATOM 1563 C CA . VAL A 1 191 ? 0.077 0.916 -8.796 1.00 98.38 191 VAL A CA 1
ATOM 1564 C C . VAL A 1 191 ? -0.133 -0.231 -7.809 1.00 98.38 191 VAL A C 1
ATOM 1566 O O . VAL A 1 191 ? -1.243 -0.743 -7.650 1.00 98.38 191 VAL A O 1
ATOM 1569 N N . GLU A 1 192 ? 0.937 -0.648 -7.135 1.00 98.50 192 GLU A N 1
ATOM 1570 C CA . GLU A 1 192 ? 0.854 -1.585 -6.014 1.00 98.50 192 GLU A CA 1
ATOM 1571 C C . GLU A 1 192 ? 0.568 -0.811 -4.722 1.00 98.50 192 GLU A C 1
ATOM 1573 O O . GLU A 1 192 ? 1.338 0.063 -4.331 1.00 98.50 192 GLU A O 1
ATOM 1578 N N . ILE A 1 193 ? -0.513 -1.148 -4.028 1.00 98.56 193 ILE A N 1
ATOM 1579 C CA . ILE A 1 193 ? -0.860 -0.593 -2.721 1.00 98.56 193 ILE A CA 1
ATOM 1580 C C . ILE A 1 193 ? -0.652 -1.683 -1.671 1.00 98.56 193 ILE A C 1
ATOM 1582 O O . ILE A 1 193 ? -1.230 -2.767 -1.747 1.00 98.56 193 ILE A O 1
ATOM 1586 N N . GLN A 1 194 ? 0.193 -1.404 -0.685 1.00 98.56 194 GLN A N 1
ATOM 1587 C CA . GLN A 1 194 ? 0.453 -2.281 0.450 1.00 98.56 194 GLN A CA 1
ATOM 1588 C C . GLN A 1 194 ? -0.126 -1.647 1.708 1.00 98.56 194 GLN A C 1
ATOM 1590 O O . GLN A 1 194 ? 0.328 -0.584 2.123 1.00 98.56 194 GLN A O 1
ATOM 1595 N N . ILE A 1 195 ? -1.094 -2.305 2.330 1.00 98.62 195 ILE A N 1
ATOM 1596 C CA . ILE A 1 195 ? -1.757 -1.816 3.538 1.00 98.62 195 ILE A CA 1
ATOM 1597 C C . ILE A 1 195 ? -1.324 -2.698 4.718 1.00 98.62 195 ILE A C 1
ATOM 1599 O O . ILE A 1 195 ? -1.214 -3.928 4.582 1.00 98.62 195 ILE A O 1
ATOM 1603 N N . ARG A 1 196 ? -0.947 -2.071 5.835 1.00 98.38 196 ARG A N 1
ATOM 1604 C CA . ARG A 1 196 ? -0.300 -2.709 6.998 1.00 98.38 196 ARG A CA 1
ATOM 1605 C C . ARG A 1 196 ? -0.673 -1.999 8.291 1.00 98.38 196 ARG A C 1
ATOM 1607 O O . ARG A 1 196 ? -0.970 -0.817 8.244 1.00 98.38 196 ARG A O 1
ATOM 1614 N N . THR A 1 197 ? -0.546 -2.675 9.427 1.00 98.19 197 THR A N 1
ATOM 1615 C CA . THR A 1 197 ? -0.463 -2.006 10.734 1.00 98.19 197 THR A CA 1
ATOM 1616 C C . THR A 1 197 ? 0.939 -1.437 10.966 1.00 98.19 197 THR A C 1
ATOM 1618 O O . THR A 1 197 ? 1.893 -1.759 10.240 1.00 98.19 197 THR A O 1
ATOM 1621 N N . ILE A 1 198 ? 1.095 -0.631 12.018 1.00 96.62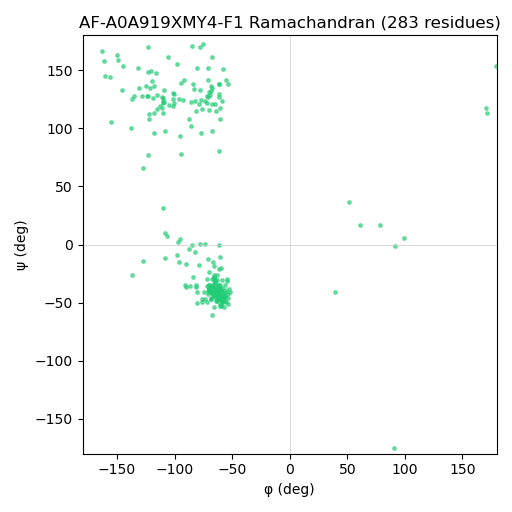 198 ILE A N 1
ATOM 1622 C CA . ILE A 1 198 ? 2.406 -0.150 12.481 1.00 96.62 198 ILE A CA 1
ATOM 1623 C C . ILE A 1 198 ? 3.344 -1.330 12.784 1.00 96.62 198 ILE A C 1
ATOM 1625 O O . ILE A 1 198 ? 4.499 -1.328 12.343 1.00 96.62 198 ILE A O 1
ATOM 1629 N N . ALA A 1 199 ? 2.857 -2.359 13.486 1.00 96.62 199 ALA A N 1
ATOM 1630 C CA . ALA A 1 199 ? 3.672 -3.509 13.867 1.00 96.62 199 ALA A CA 1
ATOM 1631 C C . ALA A 1 199 ? 4.114 -4.330 12.641 1.00 96.62 199 ALA A C 1
ATOM 1633 O O . ALA A 1 199 ? 5.290 -4.697 12.525 1.00 96.62 199 ALA A O 1
ATOM 1634 N N . MET A 1 200 ? 3.218 -4.530 11.665 1.00 97.50 200 MET A N 1
ATOM 1635 C CA . MET A 1 200 ? 3.549 -5.169 10.386 1.00 97.50 200 MET A CA 1
ATOM 1636 C C . MET A 1 200 ? 4.595 -4.372 9.592 1.00 97.50 200 MET A C 1
ATOM 1638 O O . MET A 1 200 ? 5.516 -4.967 9.023 1.00 97.50 200 MET A O 1
ATOM 1642 N N . ASP A 1 201 ? 4.487 -3.037 9.531 1.00 95.81 201 ASP A N 1
ATOM 1643 C CA . ASP A 1 201 ? 5.471 -2.214 8.813 1.00 95.81 201 ASP A CA 1
ATOM 1644 C C . ASP A 1 201 ? 6.847 -2.231 9.484 1.00 95.81 201 ASP A C 1
ATOM 1646 O O . ASP A 1 201 ? 7.870 -2.340 8.795 1.00 95.81 201 ASP A O 1
ATOM 1650 N N . PHE A 1 202 ? 6.877 -2.180 10.817 1.00 94.38 202 PHE A N 1
ATOM 1651 C CA . PHE A 1 202 ? 8.102 -2.296 11.600 1.00 94.38 202 PHE A CA 1
ATOM 1652 C C . PHE A 1 202 ? 8.803 -3.632 11.337 1.00 94.38 202 PHE A C 1
ATOM 1654 O O . PHE A 1 202 ? 9.970 -3.648 10.927 1.00 94.38 202 PHE A O 1
ATOM 1661 N N . TRP A 1 203 ? 8.074 -4.743 11.486 1.00 95.44 203 TRP A N 1
ATOM 1662 C CA . TRP A 1 203 ? 8.608 -6.084 11.270 1.00 95.44 203 TRP A CA 1
ATOM 1663 C C . TRP A 1 203 ? 9.139 -6.260 9.842 1.00 95.44 203 TRP A C 1
ATOM 1665 O O . TRP A 1 203 ? 10.293 -6.644 9.644 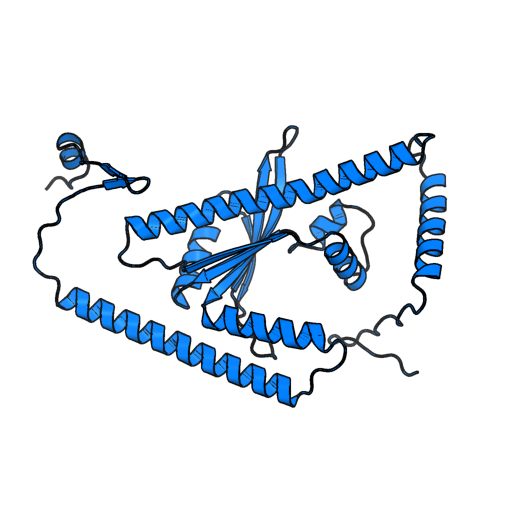1.00 95.44 203 TRP A O 1
ATOM 1675 N N . ALA A 1 204 ? 8.343 -5.894 8.830 1.00 93.50 204 ALA A N 1
ATOM 1676 C CA . ALA A 1 204 ? 8.724 -6.052 7.427 1.00 93.50 204 ALA A CA 1
ATOM 1677 C C . ALA A 1 204 ? 9.917 -5.166 7.036 1.00 93.50 204 ALA A C 1
ATOM 1679 O O . ALA A 1 204 ? 10.711 -5.528 6.167 1.00 93.50 204 ALA A O 1
ATOM 1680 N N . SER A 1 205 ? 10.062 -3.999 7.668 1.00 90.69 205 SER A N 1
ATOM 1681 C CA . SER A 1 205 ? 11.212 -3.119 7.451 1.00 90.69 205 SER A CA 1
ATOM 1682 C C . SER A 1 205 ? 12.506 -3.697 8.030 1.00 90.69 205 SER A C 1
ATOM 1684 O O . SER A 1 205 ? 13.573 -3.496 7.444 1.00 90.69 205 SER A O 1
ATOM 1686 N N . LEU A 1 206 ? 12.437 -4.410 9.159 1.00 89.25 206 LEU A N 1
ATOM 1687 C CA . LEU A 1 206 ? 13.584 -5.113 9.738 1.00 89.25 206 LEU A CA 1
ATOM 1688 C C . LEU A 1 206 ? 13.949 -6.361 8.937 1.00 89.25 206 LEU A C 1
ATOM 1690 O O . LEU A 1 206 ? 15.119 -6.523 8.590 1.00 89.25 206 LEU A O 1
ATOM 1694 N N . GLU A 1 207 ? 12.959 -7.184 8.586 1.00 89.94 207 GLU A N 1
ATOM 1695 C CA . GLU A 1 207 ? 13.156 -8.374 7.754 1.00 89.94 207 GLU A CA 1
ATOM 1696 C C . GLU A 1 207 ? 13.873 -8.003 6.451 1.00 89.94 207 GLU A C 1
ATOM 1698 O O . GLU A 1 207 ? 14.962 -8.508 6.175 1.00 89.94 207 GLU A O 1
ATOM 1703 N N . HIS A 1 208 ? 13.369 -6.998 5.731 1.00 86.62 208 HIS A N 1
ATOM 1704 C CA . HIS A 1 208 ? 13.971 -6.573 4.473 1.00 86.62 208 HIS A CA 1
ATOM 1705 C C . HIS A 1 208 ? 15.419 -6.083 4.653 1.00 86.62 208 HIS A C 1
ATOM 1707 O O . HIS A 1 208 ? 16.265 -6.325 3.794 1.00 86.62 208 HIS A O 1
ATOM 1713 N N . LYS A 1 209 ? 15.741 -5.392 5.758 1.00 85.12 209 LYS A N 1
ATOM 1714 C CA . LYS A 1 209 ? 17.117 -4.942 6.049 1.00 85.12 209 LYS A CA 1
ATOM 1715 C C . LYS A 1 209 ? 18.065 -6.108 6.317 1.00 85.12 209 LYS A C 1
ATOM 1717 O O . LYS A 1 209 ? 19.229 -6.019 5.928 1.00 85.12 209 LYS A O 1
ATOM 1722 N N . ILE A 1 210 ? 17.588 -7.162 6.979 1.00 82.25 210 ILE A N 1
ATOM 1723 C CA . ILE A 1 210 ? 18.361 -8.380 7.228 1.00 82.25 210 ILE A CA 1
ATOM 1724 C C . ILE A 1 210 ? 18.604 -9.077 5.887 1.00 82.25 210 ILE A C 1
ATOM 1726 O O . ILE A 1 210 ? 19.745 -9.154 5.438 1.00 82.25 210 ILE A O 1
ATOM 1730 N N . PHE A 1 211 ? 17.553 -9.475 5.174 1.00 79.06 211 PHE A N 1
ATOM 1731 C CA . PHE A 1 211 ? 17.698 -10.220 3.919 1.00 79.06 211 PHE A CA 1
ATOM 1732 C C . PHE A 1 211 ? 18.502 -9.464 2.852 1.00 79.06 211 PHE A C 1
ATOM 1734 O O . PHE A 1 211 ? 19.318 -10.069 2.164 1.00 79.06 211 PHE A O 1
ATOM 1741 N N . TYR A 1 212 ? 18.353 -8.138 2.754 1.00 72.00 212 TYR A N 1
ATOM 1742 C CA . TYR A 1 212 ? 19.124 -7.339 1.797 1.00 72.00 212 TYR A CA 1
ATOM 1743 C C . TYR A 1 212 ? 20.633 -7.323 2.086 1.00 72.00 212 TYR A C 1
ATOM 1745 O O . TYR A 1 212 ? 21.426 -7.204 1.158 1.00 72.00 212 TYR A O 1
ATOM 1753 N N . LYS A 1 213 ? 21.057 -7.414 3.353 1.00 72.00 213 LYS A N 1
ATOM 1754 C CA . LYS A 1 213 ? 22.486 -7.412 3.711 1.00 72.00 213 LYS A CA 1
ATOM 1755 C C . LYS A 1 213 ? 23.136 -8.788 3.599 1.00 72.00 213 LYS A C 1
ATOM 1757 O O . LYS A 1 213 ? 24.338 -8.850 3.371 1.00 72.00 213 LYS A O 1
ATOM 1762 N N . TYR A 1 214 ? 22.368 -9.862 3.770 1.00 67.56 214 TYR A N 1
ATOM 1763 C CA . TYR A 1 214 ? 22.910 -11.217 3.906 1.00 67.56 214 TYR A CA 1
ATOM 1764 C C . TYR A 1 214 ? 22.961 -12.035 2.607 1.00 67.56 214 TYR A C 1
ATOM 1766 O O . TYR A 1 214 ? 23.371 -13.185 2.689 1.00 67.56 214 TYR A O 1
ATOM 1774 N N . TYR A 1 215 ? 22.602 -11.430 1.463 1.00 57.22 215 TYR A N 1
ATOM 1775 C CA . TYR A 1 215 ? 22.722 -11.848 0.049 1.00 57.22 215 TYR A CA 1
ATOM 1776 C C . TYR A 1 215 ? 22.468 -13.321 -0.353 1.00 57.22 215 TYR A C 1
ATOM 1778 O O . TYR A 1 215 ? 21.812 -13.502 -1.373 1.00 57.22 215 TYR A O 1
ATOM 1786 N N . GLU A 1 216 ? 22.898 -14.357 0.377 1.00 58.19 216 GLU A N 1
ATOM 1787 C CA . GLU A 1 216 ? 22.870 -15.747 -0.115 1.00 58.19 216 GLU A CA 1
ATOM 1788 C C . GLU A 1 216 ? 22.387 -16.821 0.881 1.00 58.19 216 GLU A C 1
ATOM 1790 O O . GLU A 1 216 ? 21.762 -17.774 0.434 1.00 58.19 216 GLU A O 1
ATOM 1795 N N . THR A 1 217 ? 22.487 -16.667 2.209 1.00 67.00 217 THR A N 1
ATOM 1796 C CA . THR A 1 217 ? 21.838 -17.627 3.140 1.00 67.00 217 THR A CA 1
ATOM 1797 C C . THR A 1 217 ? 21.534 -17.006 4.497 1.00 67.00 217 THR A C 1
ATOM 1799 O O . THR A 1 217 ? 22.423 -16.836 5.331 1.00 67.00 217 THR A O 1
ATOM 1802 N N . VAL A 1 218 ? 20.259 -16.702 4.753 1.00 74.81 218 VAL A N 1
ATOM 1803 C CA . VAL A 1 218 ? 19.787 -16.393 6.109 1.00 74.81 218 VAL A CA 1
ATOM 1804 C C . VAL A 1 218 ? 19.608 -17.722 6.854 1.00 74.81 218 VAL A C 1
ATOM 1806 O O . VAL A 1 218 ? 18.832 -18.557 6.390 1.00 74.81 218 VAL A O 1
ATOM 1809 N N . PRO A 1 219 ? 20.300 -17.956 7.988 1.00 85.38 219 PRO A N 1
ATOM 1810 C CA . PRO A 1 219 ? 20.141 -19.183 8.764 1.00 85.38 219 PRO A CA 1
ATOM 1811 C C . PRO A 1 219 ? 18.678 -19.446 9.127 1.00 85.38 219 PRO A C 1
ATOM 1813 O O . PRO A 1 219 ? 17.993 -18.527 9.578 1.00 85.38 219 PRO A O 1
ATOM 1816 N N . GLN A 1 220 ? 18.227 -20.703 9.028 1.00 85.88 220 GLN A N 1
ATOM 1817 C CA . GLN A 1 220 ? 16.841 -21.085 9.339 1.00 85.88 220 GLN A CA 1
ATOM 1818 C C . GLN A 1 220 ? 16.402 -20.602 10.729 1.00 85.88 220 GLN A C 1
ATOM 1820 O O . GLN A 1 220 ? 15.308 -20.073 10.878 1.00 85.88 220 GLN A O 1
ATOM 1825 N N . ARG A 1 221 ? 17.305 -20.654 11.718 1.00 89.12 221 ARG A N 1
ATOM 1826 C CA . ARG A 1 221 ? 17.060 -20.118 13.065 1.00 89.12 221 ARG A CA 1
ATOM 1827 C C . ARG A 1 221 ? 16.600 -18.655 13.052 1.00 89.12 221 ARG A C 1
ATOM 1829 O O . ARG A 1 221 ? 15.691 -18.305 13.789 1.00 89.12 221 ARG A O 1
ATOM 1836 N N . LEU A 1 222 ? 17.208 -17.804 12.219 1.00 85.88 222 LEU A N 1
ATOM 1837 C CA . LEU A 1 222 ? 16.805 -16.397 12.110 1.00 85.88 222 LEU A CA 1
ATOM 1838 C C . LEU A 1 222 ? 15.444 -16.248 11.431 1.00 85.88 222 LEU A C 1
ATOM 1840 O O . LEU A 1 222 ? 14.690 -15.355 11.799 1.00 85.88 222 LEU A O 1
ATOM 1844 N N . ILE A 1 223 ? 15.123 -17.106 10.460 1.00 86.62 223 ILE A N 1
ATOM 1845 C CA . ILE A 1 223 ? 13.798 -17.127 9.824 1.00 86.62 223 ILE A CA 1
ATOM 1846 C C . ILE A 1 223 ? 12.735 -17.509 10.859 1.00 86.62 223 ILE A C 1
ATOM 1848 O O . ILE A 1 223 ? 11.696 -16.857 10.933 1.00 86.62 223 ILE A O 1
ATOM 1852 N N . ASP A 1 224 ? 13.017 -18.509 11.694 1.00 90.69 224 ASP A N 1
ATOM 1853 C CA . ASP A 1 224 ? 12.114 -18.953 12.756 1.00 90.69 224 ASP A CA 1
ATOM 1854 C C . ASP A 1 224 ? 11.935 -17.873 13.835 1.00 90.69 224 ASP A C 1
ATOM 1856 O O . ASP A 1 224 ? 10.815 -17.624 14.280 1.00 90.69 224 ASP A O 1
ATOM 1860 N N . ASP A 1 225 ? 13.016 -17.196 14.234 1.00 91.75 225 ASP A N 1
ATOM 1861 C CA . ASP A 1 225 ? 12.963 -16.096 15.204 1.00 91.75 225 ASP A CA 1
ATOM 1862 C C . ASP A 1 225 ? 12.217 -14.874 14.642 1.00 91.75 225 ASP A C 1
ATOM 1864 O O . ASP A 1 225 ? 11.410 -14.263 15.344 1.00 91.75 225 ASP A O 1
ATOM 1868 N N . LEU A 1 226 ? 12.418 -14.548 13.359 1.00 90.56 226 LEU A N 1
ATOM 1869 C CA . LEU A 1 226 ? 11.646 -13.513 12.670 1.00 90.56 226 LEU A CA 1
ATOM 1870 C C . LEU A 1 226 ? 10.166 -13.881 12.620 1.00 90.56 226 LEU A C 1
ATOM 1872 O O . LEU A 1 226 ? 9.328 -13.039 12.931 1.00 90.56 226 LEU A O 1
ATOM 1876 N N . LYS A 1 227 ? 9.832 -15.129 12.290 1.00 93.62 227 LYS A N 1
ATOM 1877 C CA . LYS A 1 227 ? 8.444 -15.587 12.269 1.00 93.62 227 LYS A CA 1
ATOM 1878 C C . LYS A 1 227 ? 7.787 -15.455 13.644 1.00 93.62 227 LYS A C 1
ATOM 1880 O O . LYS A 1 227 ? 6.718 -14.864 13.731 1.00 93.62 227 LYS A O 1
ATOM 1885 N N . LYS A 1 228 ? 8.453 -15.900 14.715 1.00 95.44 228 LYS A N 1
ATOM 1886 C CA . LYS A 1 228 ? 7.960 -15.716 16.093 1.00 95.44 228 LYS A CA 1
ATOM 1887 C C . LYS A 1 228 ? 7.712 -14.245 16.412 1.00 95.44 228 LYS A C 1
ATOM 1889 O O . LYS A 1 228 ? 6.666 -13.909 16.948 1.00 95.44 228 LYS A O 1
ATOM 1894 N N . ALA A 1 229 ? 8.641 -13.363 16.038 1.00 95.25 229 ALA A N 1
ATOM 1895 C CA . ALA A 1 229 ? 8.459 -11.927 16.227 1.00 95.25 229 ALA A CA 1
ATOM 1896 C C . ALA A 1 229 ? 7.258 -11.376 15.435 1.00 95.25 229 ALA A C 1
ATOM 1898 O O . ALA A 1 229 ? 6.581 -10.472 15.918 1.00 95.25 229 ALA A O 1
ATOM 1899 N N . ALA A 1 230 ? 6.978 -11.916 14.243 1.00 95.62 230 ALA A N 1
ATOM 1900 C CA . ALA A 1 230 ? 5.803 -11.546 13.453 1.00 95.62 230 ALA A CA 1
ATOM 1901 C C . ALA A 1 230 ? 4.501 -11.993 14.130 1.00 95.62 230 ALA A C 1
ATOM 1903 O O . ALA A 1 230 ? 3.532 -11.237 14.158 1.00 95.62 230 ALA A O 1
ATOM 1904 N N . ASP A 1 231 ? 4.492 -13.207 14.683 1.00 95.94 231 ASP A N 1
ATOM 1905 C CA . ASP A 1 231 ? 3.339 -13.770 15.385 1.00 95.94 231 ASP A CA 1
ATOM 1906 C C . ASP A 1 231 ? 3.051 -12.978 16.674 1.00 95.94 231 ASP A C 1
ATOM 1908 O O . ASP A 1 231 ? 1.920 -12.546 16.883 1.00 95.94 231 ASP A O 1
ATOM 1912 N N . THR A 1 232 ? 4.077 -12.646 17.467 1.00 96.69 232 THR A N 1
ATOM 1913 C CA . THR A 1 232 ? 3.930 -11.774 18.648 1.00 96.69 232 THR A CA 1
ATOM 1914 C C . THR A 1 232 ? 3.454 -10.365 18.280 1.00 96.69 232 THR A C 1
ATOM 1916 O O . THR A 1 232 ? 2.616 -9.791 18.972 1.00 96.69 232 THR A O 1
ATOM 1919 N N . ALA A 1 233 ? 3.956 -9.791 17.181 1.00 95.69 233 ALA A N 1
ATOM 1920 C CA . ALA A 1 233 ? 3.486 -8.495 16.693 1.00 95.69 233 ALA A CA 1
ATOM 1921 C C . ALA A 1 233 ? 1.995 -8.534 16.311 1.00 95.69 233 ALA A C 1
ATOM 1923 O O . ALA A 1 233 ? 1.260 -7.591 16.587 1.00 95.69 233 ALA A O 1
ATOM 1924 N N . TYR A 1 234 ? 1.541 -9.641 15.720 1.00 95.88 234 TYR A N 1
ATOM 1925 C CA . TYR A 1 234 ? 0.141 -9.844 15.356 1.00 95.88 234 TYR A CA 1
ATOM 1926 C C . TYR A 1 234 ? -0.776 -10.029 16.578 1.00 95.88 234 TYR A C 1
ATOM 1928 O O . TYR A 1 234 ? -1.895 -9.512 16.594 1.00 95.88 234 TYR A O 1
ATOM 1936 N N . GLU A 1 235 ? -0.310 -10.731 17.614 1.00 96.81 235 GLU A N 1
ATOM 1937 C CA . GLU A 1 235 ? -1.021 -10.839 18.897 1.00 96.81 235 GLU A CA 1
ATOM 1938 C C . GLU A 1 235 ? -1.179 -9.470 19.570 1.00 96.81 235 GLU A C 1
ATOM 1940 O O . GLU A 1 235 ? -2.262 -9.141 20.064 1.00 96.81 235 GLU A O 1
ATOM 1945 N N . LEU A 1 236 ? -0.122 -8.650 19.542 1.00 96.06 236 LEU A N 1
ATOM 1946 C CA . LEU A 1 236 ? -0.165 -7.274 20.033 1.00 96.06 236 LEU A CA 1
ATOM 1947 C C . LEU A 1 236 ? -1.190 -6.437 19.258 1.00 96.06 236 LEU A C 1
ATOM 1949 O O . LEU A 1 236 ? -2.043 -5.824 19.893 1.00 96.06 236 LEU A O 1
ATOM 1953 N N . ASP A 1 237 ? -1.144 -6.442 17.921 1.00 95.94 237 ASP A N 1
ATOM 1954 C CA . ASP A 1 237 ? -2.115 -5.715 17.086 1.00 95.94 237 ASP A CA 1
ATOM 1955 C C . ASP A 1 237 ? -3.559 -6.106 17.446 1.00 95.94 237 ASP A C 1
ATOM 1957 O O . ASP A 1 237 ? -4.405 -5.240 17.661 1.00 95.94 237 ASP A O 1
ATOM 1961 N N . THR A 1 238 ? -3.825 -7.410 17.583 1.00 95.88 238 THR A N 1
ATOM 1962 C CA . THR A 1 238 ? -5.162 -7.935 17.918 1.00 95.88 238 THR A CA 1
ATOM 1963 C C . THR A 1 238 ? -5.615 -7.484 19.308 1.00 95.88 238 THR A C 1
ATOM 1965 O O . THR A 1 238 ? -6.762 -7.083 19.492 1.00 95.88 238 THR A O 1
ATOM 1968 N N . THR A 1 239 ? -4.715 -7.526 20.292 1.00 96.50 239 THR A N 1
ATOM 1969 C CA . THR A 1 239 ? -5.015 -7.103 21.668 1.00 96.50 239 THR A CA 1
ATOM 1970 C C . THR A 1 239 ? -5.303 -5.602 21.728 1.00 96.50 239 THR A C 1
ATOM 1972 O O . THR A 1 239 ? -6.257 -5.179 22.374 1.00 96.50 239 THR A O 1
ATOM 1975 N N . MET A 1 240 ? -4.505 -4.786 21.034 1.00 94.00 240 MET A N 1
ATOM 1976 C CA . MET A 1 240 ? -4.686 -3.331 21.013 1.00 94.00 240 MET A CA 1
ATOM 1977 C C . MET A 1 240 ? -5.990 -2.928 20.319 1.00 94.00 240 MET A C 1
ATOM 1979 O O . MET A 1 240 ? -6.666 -2.014 20.783 1.00 94.00 240 MET A O 1
ATOM 1983 N N . GLU A 1 241 ? -6.377 -3.634 19.255 1.00 93.94 241 GLU A N 1
ATOM 1984 C CA . GLU A 1 241 ? -7.666 -3.436 18.585 1.00 93.94 241 GLU A CA 1
ATOM 1985 C C . GLU A 1 241 ? -8.853 -3.790 19.497 1.00 93.94 241 GLU A C 1
ATOM 1987 O O . GLU A 1 241 ? -9.813 -3.027 19.591 1.00 93.94 241 GLU A O 1
ATOM 1992 N N . GLN A 1 242 ? -8.771 -4.899 20.239 1.00 94.06 242 GLN A N 1
ATOM 1993 C CA . GLN A 1 242 ? -9.799 -5.277 21.218 1.00 94.06 242 GLN A CA 1
ATOM 1994 C C . GLN A 1 242 ? -9.966 -4.223 22.318 1.00 94.06 242 GLN A C 1
ATOM 1996 O O . GLN A 1 242 ? -11.090 -3.817 22.609 1.00 94.06 242 GLN A O 1
ATOM 2001 N N . LEU A 1 243 ? -8.855 -3.743 22.887 1.00 91.81 243 LEU A N 1
ATOM 2002 C CA . LEU A 1 243 ? -8.873 -2.691 23.906 1.00 91.81 243 LEU A CA 1
ATOM 2003 C C . LEU A 1 243 ? -9.469 -1.385 23.369 1.00 91.81 243 LEU A C 1
ATOM 2005 O O . LEU A 1 243 ? -10.199 -0.700 24.083 1.00 91.81 243 LEU A O 1
ATOM 2009 N N . HIS A 1 244 ? -9.181 -1.037 22.113 1.00 89.00 244 HIS A N 1
ATOM 2010 C CA . HIS A 1 244 ? -9.764 0.141 21.479 1.00 89.00 244 HIS A CA 1
ATOM 2011 C C . HIS A 1 244 ? -11.289 0.025 21.356 1.00 89.00 244 HIS A C 1
ATOM 2013 O O . HIS A 1 244 ? -12.001 0.957 21.726 1.00 89.00 244 HIS A O 1
ATOM 2019 N N . HIS A 1 245 ? -11.800 -1.127 20.912 1.00 88.19 245 HIS A N 1
ATOM 2020 C CA . HIS A 1 245 ? -13.243 -1.363 20.837 1.00 88.19 245 HIS A CA 1
ATOM 2021 C C . HIS A 1 245 ? -13.925 -1.314 22.210 1.00 88.19 245 HIS A C 1
ATOM 2023 O O . HIS A 1 245 ? -14.964 -0.673 22.345 1.00 88.19 245 HIS A O 1
ATOM 2029 N N . GLU A 1 246 ? -13.321 -1.916 23.238 1.00 90.00 246 GLU A N 1
ATOM 2030 C CA . GLU A 1 246 ? -13.850 -1.868 24.606 1.00 90.00 246 GLU A CA 1
ATOM 2031 C C . GLU A 1 246 ? -13.936 -0.425 25.135 1.00 90.00 246 GLU A C 1
ATOM 2033 O O . GLU A 1 246 ? -14.950 -0.024 25.710 1.00 90.00 246 GLU A O 1
ATOM 2038 N N . MET A 1 247 ? -12.908 0.392 24.883 1.00 85.25 247 MET A N 1
ATOM 2039 C CA . MET A 1 247 ? -12.898 1.808 25.263 1.00 85.25 247 MET A CA 1
ATOM 2040 C C . MET A 1 247 ? -13.982 2.623 24.546 1.00 85.25 247 MET A C 1
ATOM 2042 O O . MET A 1 247 ? -14.627 3.466 25.174 1.00 85.25 247 MET A O 1
ATOM 2046 N N . GLU A 1 248 ? -14.206 2.371 23.256 1.00 82.94 248 GLU A N 1
ATOM 2047 C CA . GLU A 1 248 ? -15.263 3.026 22.478 1.00 82.94 248 GLU A CA 1
ATOM 2048 C C . GLU A 1 248 ? -16.664 2.654 22.984 1.00 82.94 248 GLU A C 1
ATOM 2050 O O . GLU A 1 248 ? -17.530 3.523 23.114 1.00 82.94 248 GLU A O 1
ATOM 2055 N N . ASP A 1 249 ? -16.888 1.391 23.351 1.00 84.31 249 ASP A N 1
ATOM 2056 C CA . ASP A 1 249 ? -18.161 0.943 23.922 1.00 84.31 249 ASP A CA 1
ATOM 2057 C C . ASP A 1 249 ? -18.424 1.583 25.297 1.00 84.31 249 ASP A C 1
ATOM 2059 O O . ASP A 1 249 ? -19.537 2.048 25.566 1.00 84.31 249 ASP A O 1
ATOM 2063 N N . ILE A 1 250 ? -17.392 1.708 26.141 1.00 85.88 250 ILE A N 1
ATOM 2064 C CA . ILE A 1 250 ? -17.473 2.425 27.425 1.00 85.88 250 ILE A CA 1
ATOM 2065 C C . ILE A 1 250 ? -17.772 3.916 27.205 1.00 85.88 250 ILE A C 1
ATOM 2067 O O . ILE A 1 250 ? -18.600 4.493 27.915 1.00 85.88 250 ILE A O 1
ATOM 2071 N N . LYS A 1 251 ? -17.124 4.562 26.227 1.00 78.88 251 LYS A N 1
ATOM 2072 C CA . LYS A 1 251 ? -17.359 5.976 25.890 1.00 78.88 251 LYS A CA 1
ATOM 2073 C C . LYS A 1 251 ? -18.809 6.201 25.451 1.00 78.88 251 LYS A C 1
ATOM 2075 O O . LYS A 1 251 ? -19.459 7.104 25.974 1.00 78.88 251 LYS A O 1
ATOM 2080 N N . ARG A 1 252 ? -19.343 5.341 24.577 1.00 77.75 252 ARG A N 1
ATOM 2081 C CA . ARG A 1 252 ? -20.744 5.398 24.117 1.00 77.75 252 ARG A CA 1
ATOM 2082 C C . ARG A 1 252 ? -21.747 5.188 25.245 1.00 77.75 252 ARG A C 1
ATOM 2084 O O . ARG A 1 252 ? -22.756 5.882 25.285 1.00 77.75 252 ARG A O 1
ATOM 2091 N N . ALA A 1 253 ? -21.468 4.276 26.175 1.00 78.75 253 ALA A N 1
ATOM 2092 C CA . ALA A 1 253 ? -22.326 4.052 27.338 1.00 78.75 253 ALA A CA 1
ATOM 2093 C C . ALA A 1 253 ? -22.372 5.262 28.294 1.00 78.75 253 ALA A C 1
ATOM 2095 O O . ALA A 1 253 ? -23.365 5.449 28.993 1.00 78.75 253 ALA A O 1
ATOM 2096 N N . ASN A 1 254 ? -21.318 6.088 28.312 1.00 74.56 254 ASN A N 1
ATOM 2097 C CA . ASN A 1 254 ? -21.192 7.255 29.190 1.00 74.56 254 ASN A CA 1
ATOM 2098 C C . ASN A 1 254 ? -21.617 8.588 28.538 1.00 74.56 254 ASN A C 1
ATOM 2100 O O . ASN A 1 254 ? -21.809 9.575 29.248 1.00 74.56 254 ASN A O 1
ATOM 2104 N N . GLN A 1 255 ? -21.753 8.651 27.209 1.00 59.50 255 GLN A N 1
ATOM 2105 C CA . GLN A 1 255 ? -22.118 9.865 26.471 1.00 59.50 255 GLN A CA 1
ATOM 2106 C C . GLN A 1 255 ? -23.628 9.941 26.215 1.00 59.50 255 GLN A C 1
ATOM 2108 O O . GLN A 1 255 ? -24.120 9.714 25.114 1.00 59.50 255 GLN A O 1
ATOM 2113 N N . SER A 1 256 ? -24.365 10.325 27.254 1.00 49.16 256 SER A N 1
ATOM 2114 C CA . SER A 1 256 ? -25.746 10.800 27.161 1.00 49.16 256 SER A CA 1
ATOM 2115 C C . SER A 1 256 ? -25.873 12.145 27.879 1.00 49.16 256 SER A C 1
ATOM 2117 O O . SER A 1 256 ? -26.476 12.200 28.941 1.00 49.16 256 SER A O 1
ATOM 2119 N N . ASP A 1 257 ? -25.210 13.188 27.363 1.00 49.03 257 ASP A N 1
ATOM 2120 C CA . ASP A 1 257 ? -25.581 14.610 27.514 1.00 49.03 257 ASP A CA 1
ATOM 2121 C C . ASP A 1 257 ? -24.463 15.527 26.980 1.00 49.03 257 ASP A C 1
ATOM 2123 O O . ASP A 1 257 ? -23.355 15.555 27.514 1.00 49.03 257 ASP A O 1
ATOM 2127 N N . GLY A 1 258 ? -24.754 16.328 25.949 1.00 44.78 258 GLY A N 1
ATOM 2128 C CA . GLY A 1 258 ? -23.856 17.397 25.499 1.00 44.78 258 GLY A CA 1
ATOM 2129 C C . GLY A 1 258 ? -24.279 18.050 24.183 1.00 44.78 258 GLY A C 1
ATOM 2130 O O . GLY A 1 258 ? -24.238 17.420 23.136 1.00 44.78 258 GLY A O 1
ATOM 2131 N N . LYS A 1 259 ? -24.679 19.328 24.234 1.00 45.19 259 LYS A N 1
ATOM 2132 C CA . LYS A 1 259 ? -24.895 20.190 23.058 1.00 45.19 259 LYS A CA 1
ATOM 2133 C C . LYS A 1 259 ? -23.557 20.480 22.371 1.00 45.19 259 LYS A C 1
ATOM 2135 O O . LYS A 1 259 ? -22.695 21.096 22.993 1.00 45.19 259 LYS A O 1
ATOM 2140 N N . GLU A 1 260 ? -23.424 20.111 21.102 1.00 49.50 260 GLU A N 1
ATOM 2141 C CA . GLU A 1 260 ? -22.283 20.490 20.263 1.00 49.50 260 GLU A CA 1
ATOM 2142 C C . GLU A 1 260 ? -22.484 21.883 19.646 1.00 49.50 260 GLU A C 1
ATOM 2144 O O . GLU A 1 260 ? -23.579 22.243 19.208 1.00 49.50 260 GLU A O 1
ATOM 2149 N N . ASP A 1 261 ? -21.417 22.683 19.636 1.00 47.06 261 ASP A N 1
ATOM 2150 C CA . ASP A 1 261 ? -21.343 23.965 18.933 1.00 47.06 261 ASP A CA 1
ATOM 2151 C C . ASP A 1 261 ? -20.872 23.685 17.493 1.00 47.06 261 ASP A C 1
ATOM 2153 O O . ASP A 1 261 ? -19.733 23.275 17.272 1.00 47.06 261 ASP A O 1
ATOM 2157 N N . PHE A 1 262 ? -21.765 23.819 16.506 1.00 54.84 262 PHE A N 1
ATOM 2158 C CA . PHE A 1 262 ? -21.506 23.383 15.128 1.00 54.84 262 PHE A CA 1
ATOM 2159 C C . PHE A 1 262 ? -20.594 24.369 14.379 1.00 54.84 262 PHE A C 1
ATOM 2161 O O . PHE A 1 262 ? -21.058 25.355 13.797 1.00 54.84 262 PHE A O 1
ATOM 2168 N N . GLN A 1 263 ? -19.291 24.091 14.353 1.00 58.59 263 GLN A N 1
ATOM 2169 C CA . GLN A 1 263 ? -18.322 24.780 13.496 1.00 58.59 263 GLN A CA 1
ATOM 2170 C C . GLN A 1 263 ? -17.739 23.789 12.482 1.00 58.59 263 GLN A C 1
ATOM 2172 O O . GLN A 1 263 ? -17.280 22.714 12.855 1.00 58.59 263 GLN A O 1
ATOM 2177 N N . LEU A 1 264 ? -17.761 24.145 11.194 1.00 58.81 264 LEU A N 1
ATOM 2178 C CA . LEU A 1 264 ? -17.112 23.365 10.136 1.00 58.81 264 LEU A CA 1
ATOM 2179 C C . LEU A 1 264 ? -15.632 23.736 10.076 1.00 58.81 264 LEU A C 1
ATOM 2181 O O . LEU A 1 264 ? -15.301 24.917 10.039 1.00 58.81 264 LEU A O 1
ATOM 2185 N N . LEU A 1 265 ? -14.742 22.751 10.009 1.00 57.69 265 LEU A N 1
ATOM 2186 C CA . LEU A 1 265 ? -13.318 22.978 9.770 1.00 57.69 265 LEU A CA 1
ATOM 2187 C C . LEU A 1 265 ? -12.987 22.596 8.327 1.00 57.69 265 LEU A C 1
ATOM 2189 O O . LEU A 1 265 ? -13.162 21.447 7.940 1.00 57.69 265 LEU A O 1
ATOM 2193 N N . ILE A 1 266 ? -12.498 23.552 7.536 1.00 66.44 266 ILE A N 1
ATOM 2194 C CA . ILE A 1 266 ? -11.967 23.316 6.182 1.00 66.44 266 ILE A CA 1
ATOM 2195 C C . ILE A 1 266 ? -10.581 23.960 6.139 1.00 66.44 266 ILE A C 1
ATOM 2197 O O . ILE A 1 266 ? -10.439 25.111 6.544 1.00 66.44 266 ILE A O 1
ATOM 2201 N N . ASP A 1 267 ? -9.546 23.224 5.724 1.00 60.94 267 ASP A N 1
ATOM 2202 C CA . ASP A 1 267 ? -8.145 23.691 5.728 1.00 60.94 267 ASP A CA 1
ATOM 2203 C C . ASP A 1 267 ? -7.672 24.260 7.082 1.00 60.94 267 ASP A C 1
ATOM 2205 O O . ASP A 1 267 ? -6.921 25.236 7.156 1.00 60.94 267 ASP A O 1
ATOM 2209 N N . ASN A 1 268 ? -8.130 23.661 8.187 1.00 54.81 268 ASN A N 1
ATOM 2210 C CA . ASN A 1 268 ? -7.852 24.129 9.550 1.00 54.81 268 ASN A CA 1
ATOM 2211 C C . ASN A 1 268 ? -8.372 25.557 9.847 1.00 54.81 268 ASN A C 1
ATOM 2213 O O . ASN A 1 268 ? -7.946 26.188 10.816 1.00 54.81 268 ASN A O 1
ATOM 2217 N N . GLN A 1 269 ? -9.281 26.079 9.016 1.00 62.31 269 GLN A N 1
ATOM 2218 C CA . GLN A 1 269 ? -9.996 27.334 9.229 1.00 62.31 269 GLN A CA 1
ATOM 2219 C C . GLN A 1 269 ? -11.420 27.041 9.730 1.00 62.31 269 GLN A C 1
ATOM 2221 O O . GLN A 1 269 ? -12.120 26.224 9.123 1.00 62.31 269 GLN A O 1
ATOM 2226 N N . PRO A 1 270 ? -11.875 27.692 10.818 1.00 61.62 270 PRO A N 1
ATOM 2227 C CA . PRO A 1 270 ? -13.236 27.540 11.312 1.00 61.62 270 PRO A CA 1
ATOM 2228 C C . PRO A 1 270 ? -14.224 28.344 10.462 1.00 61.62 270 PRO A C 1
ATOM 2230 O O . PRO A 1 270 ? -14.120 29.563 10.319 1.00 61.62 270 PRO A O 1
ATOM 2233 N N . PHE A 1 271 ? -15.231 27.654 9.942 1.00 72.75 271 PHE A N 1
ATOM 2234 C CA . PHE A 1 271 ? -16.365 28.213 9.226 1.00 72.75 271 PHE A CA 1
ATOM 2235 C C . PHE A 1 271 ? -17.622 28.074 10.078 1.00 72.75 271 PHE A C 1
ATOM 2237 O O . PHE A 1 271 ? -18.038 26.980 10.467 1.00 72.75 271 PHE A O 1
ATOM 2244 N N . ARG A 1 272 ? -18.273 29.209 10.339 1.00 73.25 272 ARG A N 1
ATOM 2245 C CA . ARG A 1 272 ? -19.597 29.214 10.958 1.00 73.25 272 ARG A CA 1
ATOM 2246 C C . ARG A 1 272 ? -20.621 28.728 9.940 1.00 73.25 272 ARG A C 1
ATOM 2248 O O . ARG A 1 272 ? -20.713 29.290 8.849 1.00 73.25 272 ARG A O 1
ATOM 2255 N N . ILE A 1 273 ? -21.420 27.734 10.313 1.00 73.75 273 ILE A N 1
ATOM 2256 C CA . ILE A 1 273 ? -22.507 27.249 9.461 1.00 73.75 273 ILE A CA 1
ATOM 2257 C C . ILE A 1 273 ? -23.628 28.303 9.452 1.00 73.75 273 ILE A C 1
ATOM 2259 O O . ILE A 1 273 ? -24.137 28.650 10.522 1.00 73.75 273 ILE A O 1
ATOM 2263 N N . PRO A 1 274 ? -24.029 28.847 8.287 1.00 80.44 274 PRO A N 1
ATOM 2264 C CA . PRO A 1 274 ? -25.170 29.753 8.216 1.00 80.44 274 PRO A CA 1
ATOM 2265 C C . PRO A 1 274 ? -26.451 29.047 8.676 1.00 80.44 274 PRO A C 1
ATOM 2267 O O . PRO A 1 274 ? -26.713 27.917 8.267 1.00 80.44 274 PRO A 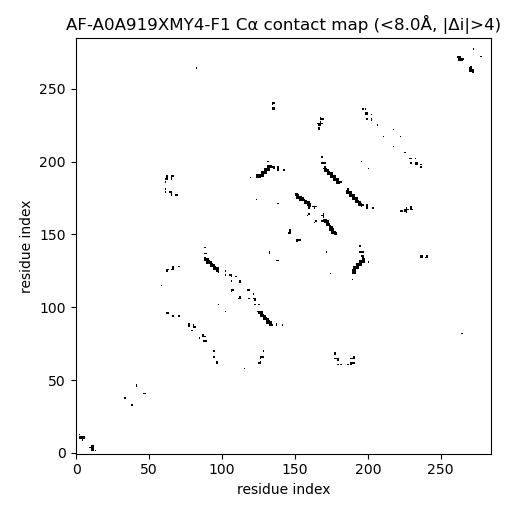O 1
ATOM 2270 N N . GLU A 1 275 ? -27.298 29.722 9.455 1.00 74.25 275 GLU A N 1
ATOM 2271 C CA . GLU A 1 275 ? -28.549 29.139 9.979 1.00 74.25 275 GLU A CA 1
ATOM 2272 C C . GLU A 1 275 ? -29.470 28.606 8.872 1.00 74.25 275 GLU A C 1
ATOM 2274 O O . GLU A 1 275 ? -30.093 27.557 9.015 1.00 74.25 275 GLU A O 1
ATOM 2279 N N . ASN A 1 276 ? -29.498 29.274 7.717 1.00 79.00 276 ASN A N 1
ATOM 2280 C CA . ASN A 1 276 ? -30.271 28.818 6.562 1.00 79.00 276 ASN A CA 1
ATOM 2281 C C . ASN A 1 276 ? -29.800 27.451 6.047 1.00 79.00 276 ASN A C 1
ATOM 2283 O O . ASN A 1 276 ? -30.618 26.658 5.596 1.00 79.00 276 ASN A O 1
ATOM 2287 N N . LEU A 1 277 ? -28.495 27.173 6.125 1.00 75.81 277 LEU A N 1
ATOM 2288 C CA . LEU A 1 277 ? -27.930 25.883 5.742 1.00 75.81 277 LEU A CA 1
ATOM 2289 C C . LEU A 1 277 ? -28.253 24.819 6.795 1.00 75.81 277 LEU A C 1
ATOM 2291 O O . LEU A 1 277 ? -28.670 23.729 6.417 1.00 75.81 277 LEU A O 1
ATOM 2295 N N . LEU A 1 278 ? -28.175 25.164 8.088 1.00 74.50 278 LEU A N 1
ATOM 2296 C CA . LEU A 1 278 ? -28.611 24.289 9.186 1.00 74.50 278 LEU A CA 1
ATOM 2297 C C . LEU A 1 278 ? -30.075 23.855 9.015 1.00 74.50 278 LEU A C 1
ATOM 2299 O O . LEU A 1 278 ? -30.386 22.679 9.180 1.00 74.50 278 LEU A O 1
ATOM 2303 N N . ASN A 1 279 ? -30.959 24.763 8.597 1.00 75.88 279 ASN A N 1
ATOM 2304 C CA . ASN A 1 279 ? -32.379 24.467 8.375 1.00 75.88 279 ASN A CA 1
ATOM 2305 C C . ASN A 1 279 ? -32.643 23.565 7.154 1.00 75.88 279 ASN A C 1
ATOM 2307 O O . ASN A 1 279 ? -33.683 22.911 7.094 1.00 75.88 279 ASN A O 1
ATOM 2311 N N . ILE A 1 280 ? -31.733 23.537 6.174 1.00 78.25 280 ILE A N 1
ATOM 2312 C CA . ILE A 1 280 ? -31.834 22.667 4.990 1.00 78.25 280 ILE A CA 1
ATOM 2313 C C . ILE A 1 280 ? -31.376 21.244 5.323 1.00 78.25 280 ILE A C 1
ATOM 2315 O O . ILE A 1 280 ? -31.990 20.286 4.859 1.00 78.25 280 ILE A O 1
ATOM 2319 N N . ILE A 1 281 ? -30.300 21.113 6.102 1.00 78.12 281 ILE A N 1
ATOM 2320 C CA . ILE A 1 281 ? -29.669 19.822 6.418 1.00 78.12 281 ILE A CA 1
ATOM 2321 C C . ILE A 1 281 ? -30.232 19.160 7.681 1.00 78.12 281 ILE A C 1
ATOM 2323 O O . ILE A 1 281 ? -30.029 17.964 7.878 1.00 78.12 281 ILE A O 1
ATOM 2327 N N . SER A 1 282 ? -30.946 19.906 8.531 1.00 70.62 282 SER A N 1
ATOM 2328 C CA . SER A 1 282 ? -31.640 19.323 9.681 1.00 70.62 282 SER A CA 1
ATOM 2329 C C . SER A 1 282 ? -32.800 18.448 9.200 1.00 70.62 282 SER A C 1
ATOM 2331 O O . SER A 1 282 ? -33.594 18.900 8.367 1.00 70.62 282 SER A O 1
ATOM 2333 N N . PRO A 1 283 ? -32.944 17.211 9.709 1.00 58.38 283 PRO A N 1
ATOM 2334 C CA . PRO A 1 283 ? -34.079 16.374 9.353 1.00 58.38 283 PRO A CA 1
ATOM 2335 C C . PRO A 1 283 ? -35.375 17.097 9.738 1.00 58.38 283 PRO A C 1
ATOM 2337 O O . PRO A 1 283 ? -35.554 17.491 10.891 1.00 58.38 283 PRO A O 1
ATOM 2340 N N . LYS A 1 284 ? -36.276 17.307 8.768 1.00 59.34 284 LYS A N 1
ATOM 2341 C CA . LYS A 1 284 ? -37.618 17.823 9.064 1.00 59.34 284 LYS A CA 1
ATOM 2342 C C . LYS A 1 284 ? -38.345 16.785 9.916 1.00 59.34 284 LYS A C 1
ATOM 2344 O O . LYS A 1 284 ? -38.581 15.678 9.438 1.00 59.34 284 LYS A O 1
ATOM 2349 N N . SER A 1 285 ? -38.639 17.159 11.158 1.00 49.75 285 SER A N 1
ATOM 2350 C CA . SER A 1 285 ? -39.519 16.430 12.081 1.00 49.75 285 SER A CA 1
ATOM 2351 C C . SER A 1 285 ? -40.869 16.099 11.460 1.00 49.75 285 SER A C 1
ATOM 2353 O O . SER A 1 285 ? -41.427 17.028 10.824 1.00 49.75 285 SER A O 1
#

InterPro domains:
  IPR007685 RelA/SpoT [PF04607] (95-215)
  IPR007685 RelA/SpoT [SM00954] (95-218)
  IPR007685 RelA/SpoT [cd05399] (74-206)
  IPR043519 Nucleotidyltransferase superfamily [G3DSA:3.30.460.10] (52-200)
  IPR043519 Nucleotidyltransferase superfamily [SSF81301] (55-247)
  IPR052366 GTP Pyrophosphokinase [PTHR47837] (46-256)

Nearest PDB structures (foldseek):
  6ex0-assembly1_B-2  TM=9.620E-01  e=6.632E-22  Staphylococcus aureus
  6fgj-assembly1_B-3  TM=9.551E-01  e=1.145E-21  Staphylococcus aureus
  6ex0-assembly1_A-2  TM=9.513E-01  e=8.983E-22  Staphylococcus aureus
  6fgx-assembly1_A-2  TM=9.577E-01  e=1.648E-21  Staphylococcus aureus
  6fgx-assembly1_B-2  TM=9.401E-01  e=1.551E-21  Staphylococcus aureus

Foldseek 3Di:
DDFDADPVGHTDPPPPPDPPVVVVVCVVVVVVVCVPDPDPDPPDPVVVVVVVVVVVCVLQVQLVQQLVVVVVVVVVLQVCCVQPHPDGFFPDKDKDAQDPVRLQVQQVVVVHDDDSVVSQVRDLARIEMETAGAAPVSLVVVVVVQCPPPQWAWPDWDACQVVPDLLLQGWIKTWTWHWDDDPPDIDTGIYIYTYYYPLNVVLVVVVCVVCVVVPPDDPVVVSVVSNVSSVVSSVVRVVVVVVVVVVVVVVVVVPDDDDDDDWGADPNDTDHDPVVNVVVPPPDD

Organism: NCBI:txid2716884